Protein AF-H9FGB2-F1 (afdb_monomer)

Foldseek 3Di:
DVVCVVVVNQWDDDDPDIGGADNVDDDCCLDPVNLVVLQDPQLDDDPPDRGDLSSVLSVQLNCCQVVVDDDDDDDDDDWPRCSVVSVVSSVLSLLVNQPDCNPLCVVLVVLVVLQQQQAAFWCAPVDRRTGQWDKDKDFDADNVSSHTDDIDIDIGRRPVVLQQDNPQRIFRRNNLLLLLLQDDPVLCVVLVVNDQCQFNSGNRHDPDDCDPVNSVVSNVSNVSNLVSCVSNPDDPVNVSVVSSVVSVSRVVSNDDDDD

Organism: Macaca mulatta (NCBI:txid9544)

InterPro dom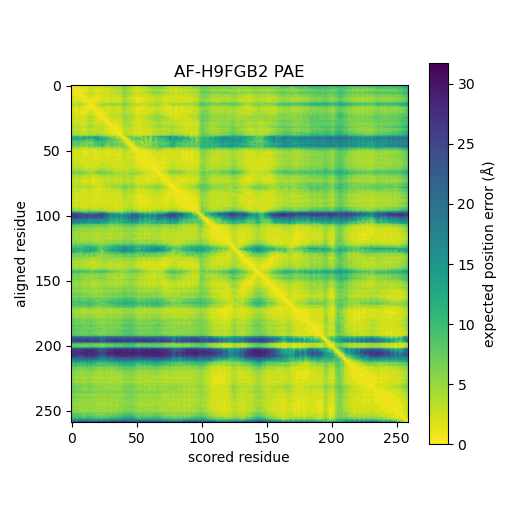ains:
  IPR001609 Myosin head, motor domain-like [PF00063] (1-258)
  IPR001609 Myosin head, motor domain-like [PR00193] (11-30)
  IPR001609 Myosin head, motor domain-like [PR00193] (70-95)
  IPR001609 Myosin head, motor domain-like [PR00193] (114-141)
  IPR001609 Myosin head, motor domain-like [PS51456] (1-259)
  IPR001609 Myosin head, motor domain-like [SM00242] (1-259)
  IPR027417 P-loop containing nucleoside triphosphate hydrolase [SSF52540] (1-259)
  IPR036961 Kinesin motor domain superfamily [G3DSA:3.40.850.10] (1-251)
  IPR052838 Unconventional myosin-XVI [PTHR47335] (1-259)

Solvent-accessible surface area (backbone atoms only — not comparable to full-atom values): 15261 Å² total; per-residue (Å²): 108,70,73,41,44,77,69,74,42,41,43,43,70,57,85,94,44,75,47,68,53,63,76,92,62,92,68,91,72,79,37,74,66,50,52,56,72,44,63,55,96,78,28,63,83,57,88,89,54,77,60,47,70,56,51,55,48,35,28,44,57,41,44,31,69,76,68,71,40,95,71,86,88,86,80,84,75,63,93,80,46,42,55,71,58,53,52,53,51,49,53,50,48,52,44,61,73,23,66,81,48,47,69,63,54,52,51,53,48,52,27,54,48,49,49,53,42,33,69,37,14,23,36,38,86,89,34,72,78,35,72,42,44,46,78,46,79,46,77,39,63,40,82,91,74,59,24,71,74,49,73,49,79,47,79,44,77,61,55,66,62,36,58,75,51,54,61,90,67,27,51,35,43,39,43,59,58,21,50,72,47,34,52,51,75,67,56,26,55,78,58,70,57,78,53,78,88,66,31,56,45,60,58,81,66,71,88,85,79,85,47,75,68,57,39,54,52,26,26,53,51,34,55,52,41,55,52,22,43,44,74,77,66,46,49,73,68,56,55,51,51,50,51,52,53,55,41,49,56,40,54,62,49,54,66,76,87,80,133

Sequence (259 aa):
IQKRFGNNQIYTFIGDILLLVNPYKELPIYSSMVSQLHFSSSGKLCSSLPPHLFSCVERAFHQLFQEQRPQCFILSGERGSGKSEASKQIIRHLTCRAASSRAMLDSRFKHVMCILEAFGHAKTTLNDLSSCFIKYFELQFCERKQQLTGARIYTYLLEKSRLVSQPLGQSNFLIFSLLMDGLSAEEKHGLHLNNLCAHRYLNQTMQDDVSTGERSLNREKLAVLKQALNVVGFSNLEVENLFVILAAILHLGDIRFTA

Mean predicted aligned error: 6.18 Å

Nearest PDB structures (foldseek):
  1d1c-assembly1_A  TM=9.249E-01  e=2.421E-16  Dictyostelium discoideum
  1lvk-assembly1_A  TM=9.173E-01  e=2.306E-16  Dictyostelium discoideum
  1mmd-assembly1_A  TM=9.189E-01  e=2.306E-16  Dictyostelium discoideum
  1w7j-assembly1_A-2  TM=9.007E-01  e=1.979E-15  Gallus gallus
  8rbf-assembly1_A  TM=8.828E-01  e=2.276E-14  Mus musculus

Radius of gyration: 21.35 Å; Cα contacts (8 Å, |Δi|>4): 296; chains: 1; bounding box: 51×44×68 Å

pLDDT: mean 88.48, std 10.2, range [48.06, 98.19]

Secondary structure (DSSP, 8-state):
-HHHHHTT--EEEETTEEEE---SS--GGGSHHHHHHH--SS----TTSPP-HHHHHHHHHHHHHHS----------STTSSHHHHHHHHHHHHHHHT-SSHHHHHHHHHHHHHHHHHHHEEEETTEEEEE-SEEEEEEEEETTTTEEEEEEEEEE---GGGGT-PPTT--SBHHHHHHHHHS-HHHHHHTT---TTT-TTTTTS-SS---HHHHHHHHHHHHHHHHHHHHHT--HHHHHHHHHHHHHHHHHHH-----

Structure (mmCIF, N/CA/C/O backbone):
data_AF-H9FGB2-F1
#
_entry.id   AF-H9FGB2-F1
#
loop_
_atom_site.group_PDB
_atom_site.id
_atom_site.type_symbol
_atom_site.label_atom_id
_atom_site.label_alt_id
_atom_site.label_comp_id
_atom_site.label_asym_id
_atom_site.label_entity_id
_atom_site.label_seq_id
_atom_site.pdbx_PDB_ins_code
_atom_site.Cartn_x
_atom_site.Cartn_y
_atom_site.Cartn_z
_atom_site.occupancy
_atom_site.B_iso_or_equiv
_atom_site.auth_seq_id
_atom_site.auth_comp_id
_atom_site.auth_asym_id
_atom_site.auth_atom_id
_atom_site.pdbx_PDB_model_num
ATOM 1 N N . ILE A 1 1 ? -14.732 23.095 9.508 1.00 91.06 1 ILE A N 1
ATOM 2 C CA . ILE A 1 1 ? -13.580 22.248 9.091 1.00 91.06 1 ILE A CA 1
ATOM 3 C C . ILE A 1 1 ? -12.275 23.049 9.078 1.00 91.06 1 ILE A C 1
ATOM 5 O O . ILE A 1 1 ? -11.388 22.708 9.847 1.00 91.06 1 ILE A O 1
ATOM 9 N N . GLN A 1 2 ? -12.176 24.153 8.325 1.00 94.69 2 GLN A N 1
ATOM 10 C CA . GLN A 1 2 ? -10.955 24.978 8.225 1.00 94.69 2 GLN A CA 1
ATOM 11 C C . GLN A 1 2 ? -10.342 25.392 9.580 1.00 94.69 2 GLN A C 1
ATOM 13 O O . GLN A 1 2 ? -9.155 25.184 9.798 1.00 94.69 2 GLN A O 1
ATOM 18 N N . LYS A 1 3 ? -11.153 25.873 10.537 1.00 95.62 3 LYS A N 1
ATOM 19 C CA . LYS A 1 3 ? -10.686 26.223 11.896 1.00 95.62 3 LYS A CA 1
ATOM 20 C C . LYS A 1 3 ? -10.041 25.043 12.644 1.00 95.62 3 LYS A C 1
ATOM 22 O O . LYS A 1 3 ? -9.049 25.224 13.334 1.00 95.62 3 LYS A O 1
ATOM 27 N N . ARG A 1 4 ? -10.595 23.831 12.501 1.00 96.19 4 ARG A N 1
ATOM 28 C CA . ARG A 1 4 ? -10.045 22.607 13.114 1.00 96.19 4 ARG A CA 1
ATOM 29 C C . ARG A 1 4 ? -8.710 22.245 12.470 1.00 96.19 4 ARG A C 1
ATOM 31 O O . ARG A 1 4 ? -7.736 22.013 13.176 1.00 96.19 4 ARG A O 1
ATOM 38 N N . PHE A 1 5 ? -8.658 22.288 11.140 1.00 95.81 5 PHE A N 1
ATOM 39 C CA . PHE A 1 5 ? -7.437 22.025 10.386 1.00 95.81 5 PHE A CA 1
ATOM 40 C C . PHE A 1 5 ? -6.306 23.000 10.749 1.00 95.81 5 PHE A C 1
ATOM 42 O O . PHE A 1 5 ? -5.186 22.557 10.980 1.00 95.81 5 PHE A O 1
ATOM 49 N N . GLY A 1 6 ? -6.612 24.295 10.915 1.00 95.31 6 GLY A N 1
ATOM 50 C CA . GLY A 1 6 ? -5.650 25.301 11.389 1.00 95.31 6 GLY A CA 1
ATOM 51 C C . GLY A 1 6 ? -5.042 24.990 12.765 1.00 95.31 6 GLY A C 1
ATOM 52 O O . GLY A 1 6 ? -3.911 25.376 13.034 1.00 95.31 6 GLY A O 1
ATOM 53 N N . ASN A 1 7 ? -5.742 24.209 13.593 1.00 95.19 7 ASN A N 1
ATOM 54 C CA . ASN A 1 7 ? -5.271 23.724 14.893 1.00 95.19 7 ASN A CA 1
ATOM 55 C C . ASN A 1 7 ? -4.698 22.294 14.829 1.00 95.19 7 ASN A C 1
ATOM 57 O O . ASN A 1 7 ? -4.666 21.597 15.843 1.00 95.19 7 ASN A O 1
ATOM 61 N N . ASN A 1 8 ? -4.297 21.817 13.645 1.00 95.25 8 ASN A N 1
ATOM 62 C CA . ASN A 1 8 ? -3.822 20.449 13.393 1.00 95.25 8 ASN A CA 1
ATOM 63 C C . ASN A 1 8 ? -4.832 19.339 13.757 1.00 95.25 8 ASN A C 1
ATOM 65 O O . ASN A 1 8 ? -4.458 18.179 13.928 1.00 95.25 8 ASN A O 1
ATOM 69 N N . GLN A 1 9 ? -6.126 19.659 13.847 1.00 95.75 9 GLN A N 1
ATOM 70 C CA . GLN A 1 9 ? -7.188 18.676 14.063 1.00 95.75 9 GLN A CA 1
ATOM 71 C C . GLN A 1 9 ? -7.735 18.208 12.712 1.00 95.75 9 GLN A C 1
ATOM 73 O O . GLN A 1 9 ? -8.669 18.794 12.159 1.00 95.75 9 GLN A O 1
ATOM 78 N N . ILE A 1 10 ? -7.138 17.143 12.179 1.00 97.00 10 ILE A N 1
ATOM 79 C CA . ILE A 1 10 ? -7.400 16.661 10.813 1.00 97.00 10 ILE A CA 1
ATOM 80 C C . ILE A 1 10 ? -8.666 15.808 10.670 1.00 97.00 10 ILE A C 1
ATOM 82 O O . ILE A 1 10 ? -9.156 15.617 9.559 1.00 97.00 10 ILE A O 1
ATOM 86 N N . TYR A 1 11 ? -9.195 15.309 11.787 1.00 97.38 11 TYR A N 1
ATOM 87 C CA . TYR A 1 11 ? -10.366 14.440 11.837 1.00 97.38 11 TYR A CA 1
ATOM 88 C C . TYR A 1 11 ? -11.608 15.192 12.304 1.00 97.38 11 TYR A C 1
ATOM 90 O O . TYR A 1 11 ? -11.555 15.964 13.266 1.00 97.38 11 TYR A O 1
ATOM 98 N N . THR A 1 12 ? -12.745 14.963 11.650 1.00 96.56 12 THR A N 1
ATOM 99 C CA . THR A 1 12 ? -14.043 15.537 12.039 1.00 96.56 12 THR A CA 1
ATOM 100 C C . THR A 1 12 ? -15.164 14.541 11.746 1.00 96.56 12 THR A C 1
ATOM 102 O O . THR A 1 12 ? -15.240 14.034 10.633 1.00 96.56 12 THR A O 1
ATOM 105 N N . PHE A 1 13 ? -16.040 14.267 12.717 1.00 94.38 13 PHE A N 1
ATOM 106 C CA . PHE A 1 13 ? -17.247 13.471 12.473 1.00 94.38 13 PHE A CA 1
ATOM 107 C C . PHE A 1 13 ? -18.312 14.306 11.759 1.00 94.38 13 PHE A C 1
ATOM 109 O O . PHE A 1 13 ? -18.554 15.455 12.133 1.00 94.38 13 PHE A O 1
ATOM 116 N N . ILE A 1 14 ? -18.942 13.717 10.747 1.00 94.38 14 ILE A N 1
ATOM 117 C CA . ILE A 1 14 ? -20.087 14.258 10.014 1.00 94.38 14 ILE A CA 1
ATOM 118 C C . ILE A 1 14 ? -21.135 13.143 9.978 1.00 94.38 14 ILE A C 1
ATOM 120 O O . ILE A 1 14 ? -21.078 12.257 9.126 1.00 94.38 14 ILE A O 1
ATOM 124 N N . GLY A 1 15 ? -22.044 13.144 10.957 1.00 90.44 15 GLY A N 1
ATOM 125 C CA . GLY A 1 15 ? -22.903 11.986 11.214 1.00 90.44 15 GLY A CA 1
ATOM 126 C C . GLY A 1 15 ? -22.054 10.738 11.474 1.00 90.44 15 GLY A C 1
ATOM 127 O O . GLY A 1 15 ? -21.138 10.770 12.299 1.00 90.44 15 GLY A O 1
ATOM 128 N N . ASP A 1 16 ? -22.312 9.674 10.716 1.00 87.25 16 ASP A N 1
ATOM 129 C CA . ASP A 1 16 ? -21.572 8.409 10.805 1.00 87.25 16 ASP A CA 1
ATOM 130 C C . ASP A 1 16 ? -20.256 8.390 10.010 1.00 87.25 16 ASP A C 1
ATOM 132 O O . ASP A 1 16 ? -19.470 7.447 10.124 1.00 87.25 16 ASP A O 1
ATOM 136 N N . ILE A 1 17 ? -19.977 9.437 9.227 1.00 94.31 17 ILE A N 1
ATOM 137 C CA . ILE A 1 17 ? -18.777 9.541 8.393 1.00 94.31 17 ILE A CA 1
ATOM 138 C C . ILE A 1 17 ? -17.663 10.248 9.171 1.00 94.31 17 ILE A C 1
ATOM 140 O O . ILE A 1 17 ? -17.875 11.276 9.816 1.00 94.31 17 ILE A O 1
ATOM 144 N N . LEU A 1 18 ? -16.436 9.733 9.070 1.00 96.56 18 LEU A N 1
ATOM 145 C CA . LEU A 1 18 ? -15.237 10.420 9.543 1.00 96.56 18 LEU A CA 1
ATOM 146 C C . LEU A 1 18 ? -14.544 11.127 8.375 1.00 96.56 18 LEU A C 1
ATOM 148 O O . LEU A 1 18 ? -13.955 10.483 7.509 1.00 96.56 18 LEU A O 1
ATOM 152 N N . LEU A 1 19 ? -14.569 12.458 8.381 1.00 97.12 19 LEU A N 1
ATOM 153 C CA . LEU A 1 19 ? -13.799 13.272 7.449 1.00 97.12 19 LEU A CA 1
ATOM 154 C C . LEU A 1 19 ? -12.336 13.350 7.904 1.00 97.12 19 LEU A C 1
ATOM 156 O O . LEU A 1 19 ? -12.061 13.722 9.047 1.00 97.12 19 LEU A O 1
ATOM 160 N N . LEU A 1 20 ? -11.419 13.063 6.980 1.00 96.81 20 LEU A N 1
ATOM 161 C CA . LEU A 1 20 ? -9.975 13.258 7.108 1.00 96.81 20 LEU A CA 1
ATOM 162 C C . LEU A 1 20 ? -9.517 14.317 6.099 1.00 96.81 20 LEU A C 1
ATOM 164 O O . LEU A 1 20 ? -9.769 14.176 4.904 1.00 96.81 20 LEU A O 1
ATOM 168 N N . VAL A 1 21 ? -8.805 15.339 6.572 1.00 96.38 21 VAL A N 1
ATOM 169 C CA . VAL A 1 21 ? -8.107 16.310 5.715 1.00 96.38 21 VAL A CA 1
ATOM 170 C C . VAL A 1 21 ? -6.605 16.058 5.816 1.00 96.38 21 VAL A C 1
ATOM 172 O O . VAL A 1 21 ? -6.043 16.181 6.901 1.00 96.38 21 VAL A O 1
ATOM 175 N N . ASN A 1 22 ? -5.952 15.687 4.709 1.00 94.50 22 ASN A N 1
ATOM 176 C CA . ASN A 1 22 ? -4.522 15.368 4.708 1.00 94.50 22 ASN A CA 1
ATOM 177 C C . ASN A 1 22 ? -3.684 16.595 5.140 1.00 94.50 22 ASN A C 1
ATOM 179 O O . ASN A 1 22 ? -3.745 17.624 4.467 1.00 94.50 22 ASN A O 1
ATOM 183 N N . PRO A 1 23 ? -2.908 16.511 6.239 1.00 94.12 23 PRO A N 1
ATOM 184 C CA . PRO A 1 23 ? -2.105 17.632 6.721 1.00 94.12 23 PRO A CA 1
ATOM 185 C C . PRO A 1 23 ? -0.804 17.865 5.942 1.00 94.12 23 PRO A C 1
ATOM 187 O O . PRO A 1 23 ? -0.162 18.882 6.189 1.00 94.12 23 PRO A O 1
ATOM 190 N N . TYR A 1 24 ? -0.388 16.941 5.063 1.00 90.69 24 TYR A N 1
ATOM 191 C CA . TYR A 1 24 ? 0.913 16.966 4.367 1.00 90.69 24 TYR A CA 1
ATOM 192 C C . TYR A 1 24 ? 2.125 17.135 5.302 1.00 90.69 24 TYR A C 1
ATOM 194 O O . TYR A 1 24 ? 3.173 17.641 4.913 1.00 90.69 24 TYR A O 1
ATOM 202 N N . LYS A 1 25 ? 1.977 16.702 6.555 1.00 92.00 25 LYS A N 1
ATOM 203 C CA . LYS A 1 25 ? 3.024 16.666 7.576 1.00 92.00 25 LYS A CA 1
ATOM 204 C C . LYS A 1 25 ? 2.708 15.582 8.591 1.00 92.00 25 LYS A C 1
ATOM 206 O O . LYS A 1 25 ? 1.545 15.212 8.775 1.00 92.00 25 LYS A O 1
ATOM 211 N N . GLU A 1 26 ? 3.730 15.106 9.281 1.00 91.00 26 GLU A N 1
ATOM 212 C CA . GLU A 1 26 ? 3.534 14.171 10.378 1.00 91.00 26 GLU A CA 1
ATOM 213 C C . GLU A 1 26 ? 2.885 14.865 11.578 1.00 91.00 26 GLU A C 1
ATOM 215 O O . GLU A 1 26 ? 3.198 16.006 11.922 1.00 91.00 26 GLU A O 1
ATOM 220 N N . LEU A 1 27 ? 1.960 14.155 12.219 1.00 93.81 27 LEU A N 1
ATOM 221 C CA . LEU A 1 27 ? 1.322 14.573 13.459 1.00 93.81 27 LEU A CA 1
ATOM 222 C C . LEU A 1 27 ? 1.459 13.436 14.479 1.00 93.81 27 LEU A C 1
ATOM 224 O O . LEU A 1 27 ? 1.245 12.276 14.118 1.00 93.81 27 LEU A O 1
ATOM 228 N N . PRO A 1 28 ? 1.734 13.726 15.764 1.00 93.56 28 PRO A N 1
ATOM 229 C CA . PRO A 1 28 ? 1.951 12.709 16.799 1.00 93.56 28 PRO A CA 1
ATOM 230 C C . PRO A 1 28 ? 0.646 12.036 17.286 1.00 93.56 28 PRO A C 1
ATOM 232 O O . PRO A 1 28 ? 0.522 11.658 18.449 1.00 93.56 28 PRO A O 1
ATOM 235 N N . ILE A 1 29 ? -0.343 11.878 16.404 1.00 93.19 29 ILE A N 1
ATOM 236 C CA . ILE A 1 29 ? -1.696 11.383 16.710 1.00 93.19 29 ILE A CA 1
ATOM 237 C C . ILE A 1 29 ? -1.852 9.866 16.517 1.00 93.19 29 ILE A C 1
ATOM 239 O O . ILE A 1 29 ? -2.864 9.297 16.905 1.00 93.19 29 ILE A O 1
ATOM 243 N N . TYR A 1 30 ? -0.846 9.187 15.960 1.00 93.06 30 TYR A N 1
ATOM 244 C CA . TYR A 1 30 ? -0.854 7.728 15.763 1.00 93.06 30 TYR A CA 1
ATOM 245 C C . TYR A 1 30 ? 0.130 6.986 16.675 1.00 93.06 30 TYR A C 1
ATOM 247 O O . TYR A 1 30 ? 0.550 5.863 16.385 1.00 93.06 30 TYR A O 1
ATOM 255 N N . SER A 1 31 ? 0.546 7.618 17.774 1.00 91.44 31 SER A N 1
ATOM 256 C CA . SER A 1 31 ? 1.444 6.989 18.739 1.00 91.44 31 SER A CA 1
ATOM 257 C C . SER A 1 31 ? 0.762 5.816 19.454 1.00 91.44 31 SER A C 1
ATOM 259 O O . SER A 1 31 ? -0.466 5.742 19.553 1.00 91.44 31 SER A O 1
ATOM 261 N N . SER A 1 32 ? 1.564 4.899 20.003 1.00 87.62 32 SER A N 1
ATOM 262 C CA . SER A 1 32 ? 1.051 3.778 20.803 1.00 87.62 32 SER A CA 1
ATOM 263 C C . SER A 1 32 ? 0.217 4.253 21.997 1.00 87.62 32 SER A C 1
ATOM 265 O O . SER A 1 32 ? -0.771 3.609 22.334 1.00 87.62 32 SER A O 1
ATOM 267 N N . MET A 1 33 ? 0.581 5.395 22.592 1.00 89.69 33 MET A N 1
ATOM 268 C CA . MET A 1 33 ? -0.172 6.016 23.682 1.00 89.69 33 MET A CA 1
ATOM 269 C C . MET A 1 33 ? -1.554 6.476 23.207 1.00 89.69 33 MET A C 1
ATOM 271 O O . MET A 1 33 ? -2.548 6.171 23.854 1.00 89.69 33 MET A O 1
ATOM 275 N N . VAL A 1 34 ? -1.643 7.143 22.050 1.00 90.44 34 VAL A N 1
ATOM 276 C CA . VAL A 1 34 ? -2.940 7.564 21.492 1.00 90.44 34 VAL A CA 1
ATOM 277 C C . VAL A 1 34 ? -3.795 6.352 21.118 1.00 90.44 34 VAL A C 1
ATOM 279 O O . VAL A 1 34 ? -4.981 6.326 21.429 1.00 90.44 34 VAL A O 1
ATOM 282 N N . SER A 1 35 ? -3.205 5.311 20.527 1.00 88.88 35 SER A N 1
ATOM 283 C CA . SER A 1 35 ? -3.912 4.050 20.260 1.00 88.88 35 SER A CA 1
ATOM 284 C C . SER A 1 35 ? -4.516 3.455 21.542 1.00 88.88 35 SER A C 1
ATOM 286 O O . SER A 1 35 ? -5.702 3.139 21.562 1.00 88.88 35 SER A O 1
ATOM 288 N N . GLN A 1 36 ? -3.756 3.407 22.641 1.00 88.12 36 GLN A N 1
ATOM 289 C CA . GLN A 1 36 ? -4.253 2.929 23.938 1.00 88.12 36 GLN A CA 1
ATOM 290 C C . GLN A 1 36 ? -5.344 3.822 24.538 1.00 88.12 36 GLN A C 1
ATOM 292 O O . GLN A 1 36 ? -6.317 3.295 25.064 1.00 88.12 36 GLN A O 1
ATOM 297 N N . LEU A 1 37 ? -5.223 5.150 24.431 1.00 89.50 37 LEU A N 1
ATOM 298 C CA . LEU A 1 37 ? -6.257 6.089 24.895 1.00 89.50 37 LEU A CA 1
ATOM 299 C C . LEU A 1 37 ? -7.602 5.861 24.202 1.00 89.50 37 LEU A C 1
ATOM 301 O O . LEU A 1 37 ? -8.652 6.099 24.794 1.00 89.50 37 LEU A O 1
ATOM 305 N N . HIS A 1 38 ? -7.568 5.413 22.948 1.00 89.56 38 HIS A N 1
ATOM 306 C CA . HIS A 1 38 ? -8.772 5.106 22.194 1.00 89.56 38 HIS A CA 1
ATOM 307 C C . HIS A 1 38 ? -9.319 3.701 22.454 1.00 89.56 38 HIS A C 1
ATOM 309 O O . HIS A 1 38 ? -10.464 3.473 22.075 1.00 89.56 38 HIS A O 1
ATOM 315 N N . PHE A 1 39 ? -8.579 2.784 23.094 1.00 87.25 39 PHE A N 1
ATOM 316 C CA . PHE A 1 39 ? -9.103 1.455 23.423 1.00 87.25 39 PHE A CA 1
ATOM 317 C C . PHE A 1 39 ? -10.358 1.585 24.283 1.00 87.25 39 PHE A C 1
ATOM 319 O O . PHE A 1 39 ? -10.323 2.072 25.413 1.00 87.25 39 PHE A O 1
ATOM 326 N N . SER A 1 40 ? -11.482 1.151 23.722 1.00 77.56 40 SER A N 1
ATOM 327 C CA . SER A 1 40 ? -12.777 1.213 24.383 1.00 77.56 40 SER A CA 1
ATOM 328 C C . SER A 1 40 ? -13.116 -0.164 24.937 1.00 77.56 40 SER A C 1
ATOM 330 O O . SER A 1 40 ? -12.813 -1.183 24.320 1.00 77.56 40 SER A O 1
ATOM 332 N N . SER A 1 41 ? -13.770 -0.205 26.095 1.00 72.44 41 SER A N 1
ATOM 333 C CA . SER A 1 41 ? -14.346 -1.447 26.632 1.00 72.44 41 SER A CA 1
ATOM 334 C C . SER A 1 41 ? -15.761 -1.709 26.108 1.00 72.44 41 SER A C 1
ATOM 336 O O . SER A 1 41 ? -16.296 -2.793 26.306 1.00 72.44 41 SER A O 1
ATOM 338 N N . SER A 1 42 ? -16.400 -0.706 25.492 1.00 75.88 42 SER A N 1
ATOM 339 C CA . SER A 1 42 ? -17.812 -0.768 25.082 1.00 75.88 42 SER A CA 1
ATOM 340 C C . SER A 1 42 ? -18.049 -0.487 23.597 1.00 75.88 42 SER A C 1
ATOM 342 O O . SER A 1 42 ? -19.185 -0.582 23.142 1.00 75.88 42 SER A O 1
ATOM 344 N N . GLY A 1 43 ? -17.018 -0.081 22.848 1.00 73.44 43 GLY A N 1
ATOM 345 C CA . GLY A 1 43 ? -17.127 0.340 21.444 1.00 73.44 43 GLY A CA 1
ATOM 346 C C . GLY A 1 43 ? -17.862 1.666 21.224 1.00 73.44 43 GLY A C 1
ATOM 347 O O . GLY A 1 43 ? -17.901 2.172 20.101 1.00 73.44 43 GLY A O 1
ATOM 348 N N . LYS A 1 44 ? -18.425 2.264 22.282 1.00 79.12 44 LYS A N 1
ATOM 349 C CA . LYS A 1 44 ? -19.097 3.562 22.214 1.00 79.12 44 LYS A CA 1
ATOM 350 C C . LYS A 1 44 ? -18.076 4.686 22.073 1.00 79.12 44 LYS A C 1
ATOM 352 O O . LYS A 1 44 ? -16.981 4.634 22.636 1.00 79.12 44 LYS A O 1
ATOM 357 N N . LEU A 1 45 ? -18.469 5.721 21.330 1.00 77.12 45 LEU A N 1
ATOM 358 C CA . LEU A 1 45 ? -17.735 6.981 21.267 1.00 77.12 45 LEU A CA 1
ATOM 359 C C . LEU A 1 45 ? -17.607 7.568 22.671 1.00 77.12 45 LEU A C 1
ATOM 361 O O . LEU A 1 45 ? -18.610 7.801 23.342 1.00 77.12 45 LEU A O 1
ATOM 365 N N . CYS A 1 46 ? -16.377 7.849 23.082 1.00 79.38 46 CYS A N 1
ATOM 366 C CA . CYS A 1 46 ? -16.133 8.615 24.290 1.00 79.38 46 CYS A CA 1
ATOM 367 C C . CYS A 1 46 ? -16.305 10.103 23.966 1.00 79.38 46 CYS A C 1
ATOM 369 O O . CYS A 1 46 ? -15.545 10.644 23.164 1.00 79.38 46 CYS A O 1
ATOM 371 N N . SER A 1 47 ? -17.298 10.763 24.567 1.00 79.75 47 SER A N 1
ATOM 372 C CA . SER A 1 47 ? -17.588 12.185 24.320 1.00 79.75 47 SER A CA 1
ATOM 373 C C . SER A 1 47 ? -16.444 13.118 24.727 1.00 79.75 47 SER A C 1
ATOM 375 O O . SER A 1 47 ? -16.355 14.230 24.212 1.00 79.75 47 SER A O 1
ATOM 377 N N . SER A 1 48 ? -15.554 12.670 25.617 1.00 84.25 48 SER A N 1
ATOM 378 C CA . SER A 1 48 ? -14.364 13.417 26.031 1.00 84.25 48 SER A CA 1
ATOM 379 C C . SER A 1 48 ? -13.182 13.285 25.066 1.00 84.25 48 SER A C 1
ATOM 381 O O . SER A 1 48 ? -12.236 14.066 25.168 1.00 84.25 48 SER A O 1
ATOM 383 N N . LEU A 1 49 ? -13.213 12.334 24.123 1.00 87.94 49 LEU A N 1
ATOM 384 C CA . LEU A 1 49 ? -12.146 12.147 23.142 1.00 87.94 49 LEU A CA 1
ATOM 385 C C . LEU A 1 49 ? -12.453 12.899 21.839 1.00 87.94 49 LEU A C 1
ATOM 387 O O . LEU A 1 49 ? -13.595 12.907 21.372 1.00 87.94 49 LEU A O 1
ATOM 391 N N . PRO A 1 50 ? -11.438 13.505 21.197 1.00 91.81 50 PRO A N 1
ATOM 392 C CA . PRO A 1 50 ? -11.632 14.153 19.911 1.00 91.81 50 PRO A CA 1
ATOM 393 C C . PRO A 1 50 ? -11.988 13.127 18.817 1.00 91.81 50 PRO A C 1
ATOM 395 O O . PRO A 1 50 ? -11.652 11.943 18.931 1.00 91.81 50 PRO A O 1
ATOM 398 N N . PRO A 1 51 ? -12.616 13.573 17.710 1.00 94.50 51 PRO A N 1
ATOM 399 C CA . PRO A 1 51 ? -12.793 12.739 16.530 1.00 94.50 51 PRO A CA 1
ATOM 400 C C . PRO A 1 51 ? -11.468 12.137 16.076 1.00 94.50 51 PRO A C 1
ATOM 402 O O . PRO A 1 51 ? -10.487 12.858 15.894 1.00 94.50 51 PRO A O 1
ATOM 405 N N . HIS A 1 52 ? -11.449 10.821 15.891 1.00 95.38 52 HIS A N 1
ATOM 406 C CA . HIS A 1 52 ? -10.248 10.098 15.504 1.00 95.38 52 HIS A CA 1
ATOM 407 C C . HIS A 1 52 ? -10.601 8.802 14.781 1.00 95.38 52 HIS A C 1
ATOM 409 O O . HIS A 1 52 ? -11.617 8.168 15.077 1.00 95.38 52 HIS A O 1
ATOM 415 N N . LEU A 1 53 ? -9.715 8.378 13.880 1.00 96.31 53 LEU A N 1
ATOM 41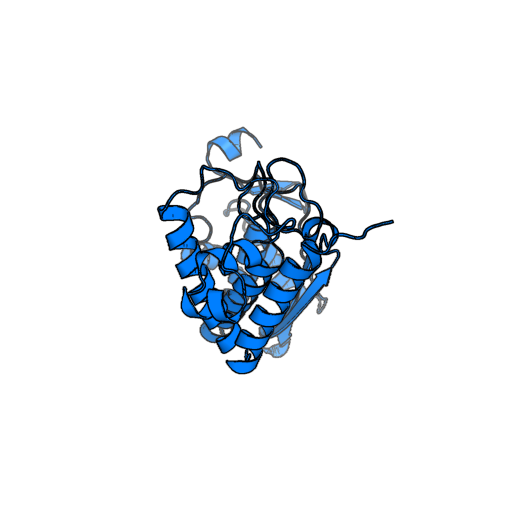6 C CA . LEU A 1 53 ? -9.842 7.122 13.144 1.00 96.31 53 LEU A CA 1
ATOM 417 C C . LEU A 1 53 ? -9.943 5.912 14.072 1.00 96.31 53 LEU A C 1
ATOM 419 O O . LEU A 1 53 ? -10.785 5.046 13.865 1.00 96.31 53 LEU A O 1
ATOM 423 N N . PHE A 1 54 ? -9.147 5.889 15.140 1.00 95.31 54 PHE A N 1
ATOM 424 C CA . PHE A 1 54 ? -9.162 4.802 16.123 1.00 95.31 54 PHE A CA 1
ATOM 425 C C . PHE A 1 54 ? -10.519 4.634 16.813 1.00 95.31 54 PHE A C 1
ATOM 427 O O . PHE A 1 54 ? -10.920 3.507 17.073 1.00 95.31 54 PHE A O 1
ATOM 434 N N . SER A 1 55 ? -11.286 5.710 17.012 1.00 93.94 55 SER A N 1
ATOM 435 C CA . SER A 1 55 ? -12.653 5.600 17.539 1.00 93.94 55 SER A CA 1
ATOM 436 C C . SER A 1 55 ? -13.588 4.851 16.580 1.00 93.94 55 SER A C 1
ATOM 438 O O . SER A 1 55 ? -14.450 4.098 17.027 1.00 93.94 55 SER A O 1
ATOM 440 N N . CYS A 1 56 ? -13.422 5.025 15.262 1.00 94.50 56 CYS A N 1
ATOM 441 C CA . CYS A 1 56 ? -14.153 4.237 14.262 1.00 94.50 56 CYS A CA 1
ATOM 442 C C . CYS A 1 56 ? -13.705 2.774 14.267 1.00 94.50 56 CYS A C 1
ATOM 444 O O . CYS A 1 56 ? -14.541 1.878 14.175 1.00 94.50 56 CYS A O 1
ATOM 446 N N . VAL A 1 57 ? -12.394 2.540 14.399 1.00 95.19 57 VAL A N 1
ATOM 447 C CA . VAL A 1 57 ? -11.814 1.193 14.480 1.00 95.19 57 VAL A CA 1
ATOM 448 C C . VAL A 1 57 ? -12.362 0.428 15.677 1.00 95.19 57 VAL A C 1
ATOM 450 O O . VAL A 1 57 ? -12.805 -0.704 15.520 1.00 95.19 57 VAL A O 1
ATOM 453 N N . GLU A 1 58 ? -12.398 1.053 16.849 1.00 93.38 58 GLU A N 1
ATOM 454 C CA . GLU A 1 58 ? -12.918 0.430 18.067 1.00 93.38 58 GLU A CA 1
ATOM 455 C C . GLU A 1 58 ? -14.410 0.142 17.972 1.00 93.38 58 GLU A C 1
ATOM 457 O O . GLU A 1 58 ? -14.836 -0.939 18.373 1.00 93.38 58 GLU A O 1
ATOM 462 N N . ARG A 1 59 ? -15.202 1.051 17.391 1.00 93.00 59 ARG A N 1
ATOM 463 C CA . ARG A 1 59 ? -16.626 0.791 17.152 1.00 93.00 59 ARG A CA 1
ATOM 464 C C . ARG A 1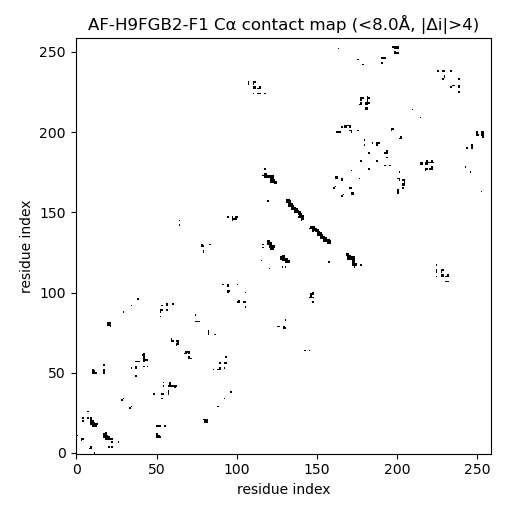 59 ? -16.821 -0.451 16.286 1.00 93.00 59 ARG A C 1
ATOM 466 O O . ARG A 1 59 ? -17.519 -1.368 16.706 1.00 93.00 59 ARG A O 1
ATOM 473 N N . ALA A 1 60 ? -16.154 -0.511 15.133 1.00 94.38 60 ALA A N 1
ATOM 474 C CA . ALA A 1 60 ? -16.249 -1.662 14.239 1.00 94.38 60 ALA A CA 1
ATOM 475 C C . ALA A 1 60 ? -15.737 -2.945 14.909 1.00 94.38 60 ALA A C 1
ATOM 477 O O . ALA A 1 60 ? -16.367 -3.989 14.798 1.00 94.38 60 ALA A O 1
ATOM 478 N N . PHE A 1 61 ? -14.629 -2.881 15.652 1.00 93.56 61 PHE A N 1
ATOM 479 C CA . PHE A 1 61 ? -14.101 -4.041 16.370 1.00 93.56 61 PHE A CA 1
ATOM 480 C C . PHE A 1 61 ? -15.124 -4.603 17.363 1.00 93.56 61 PHE A C 1
ATOM 482 O O . PHE A 1 61 ? -15.322 -5.810 17.405 1.00 93.56 61 PHE A O 1
ATOM 489 N N . HIS A 1 62 ? -15.825 -3.753 18.118 1.00 92.75 62 HIS A N 1
ATOM 490 C CA . HIS A 1 62 ? -16.866 -4.221 19.037 1.00 92.75 62 HIS A CA 1
ATOM 491 C C . HIS A 1 62 ? -18.087 -4.768 18.294 1.00 92.75 62 HIS A C 1
ATOM 493 O O . HIS A 1 62 ? -18.564 -5.843 18.648 1.00 92.75 62 HIS A O 1
ATOM 499 N N . GLN A 1 63 ? -18.557 -4.084 17.246 1.00 93.19 63 GLN A N 1
ATOM 500 C CA . GLN A 1 63 ? -19.696 -4.549 16.444 1.00 93.19 63 GLN A CA 1
ATOM 501 C C . GLN A 1 63 ? -19.423 -5.895 15.769 1.00 93.19 63 GLN A C 1
ATOM 503 O O . GLN A 1 63 ? -20.315 -6.736 15.718 1.00 93.19 63 GLN A O 1
ATOM 508 N N . LEU A 1 64 ? -18.184 -6.146 15.331 1.00 94.50 64 LEU A N 1
ATOM 509 C CA . LEU A 1 64 ? -17.778 -7.431 14.760 1.00 94.50 64 LEU A CA 1
ATOM 510 C C . LEU A 1 64 ? -18.111 -8.611 15.688 1.00 94.50 64 LEU A C 1
ATOM 512 O O . LEU A 1 64 ? -18.615 -9.625 15.213 1.00 94.50 64 LEU A O 1
ATOM 516 N N . PHE A 1 65 ? -17.853 -8.477 16.994 1.00 92.12 65 PHE A N 1
ATOM 517 C CA . PHE A 1 65 ? -18.093 -9.549 17.969 1.00 92.12 65 PHE A CA 1
ATOM 518 C C . PHE A 1 65 ? -19.475 -9.487 18.623 1.00 92.12 65 PHE A C 1
ATOM 520 O O . PHE A 1 65 ? -20.01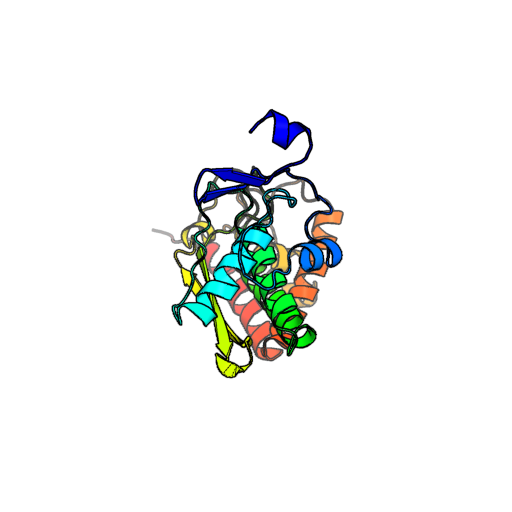4 -10.530 18.971 1.00 92.12 65 PHE A O 1
ATOM 527 N N . GLN A 1 66 ? -20.051 -8.295 18.802 1.00 92.50 66 GLN A N 1
ATOM 528 C CA . GLN A 1 66 ? -21.381 -8.136 19.402 1.00 92.50 66 GLN A CA 1
ATOM 529 C C . GLN A 1 66 ? -22.497 -8.548 18.439 1.00 92.50 66 GLN A C 1
ATOM 531 O O . GLN A 1 66 ? -23.438 -9.219 18.847 1.00 92.50 66 GLN A O 1
ATOM 536 N N . GLU A 1 67 ? -22.391 -8.152 17.170 1.00 92.44 67 GLU A N 1
ATOM 537 C CA . GLU A 1 67 ? -23.402 -8.431 16.143 1.00 92.44 67 GLU A CA 1
ATOM 538 C C . GLU A 1 67 ? -23.077 -9.696 15.332 1.00 92.44 67 GLU A C 1
ATOM 540 O O . GLU A 1 67 ? -23.865 -10.085 14.474 1.00 92.44 67 GLU A O 1
ATOM 545 N N . GLN A 1 68 ? -21.906 -10.314 15.558 1.00 91.25 68 GLN A N 1
ATOM 546 C CA . GLN A 1 68 ? -21.387 -11.456 14.785 1.00 91.25 68 GLN A CA 1
ATOM 547 C C . GLN A 1 68 ? -21.435 -11.221 13.263 1.00 91.25 68 GLN A C 1
ATOM 549 O O . GLN A 1 68 ? -21.664 -12.132 12.466 1.00 91.25 68 GLN A O 1
ATOM 554 N N . ARG A 1 69 ? -21.209 -9.970 12.844 1.00 93.81 69 ARG A N 1
ATOM 555 C CA . ARG A 1 69 ? -21.313 -9.538 11.449 1.00 93.81 69 ARG A CA 1
ATOM 556 C C . ARG A 1 69 ? -19.995 -8.936 10.961 1.00 93.81 69 ARG A C 1
ATOM 558 O O . ARG A 1 69 ? -19.456 -8.057 11.640 1.00 93.81 69 ARG A O 1
ATOM 565 N N . PRO A 1 70 ? -19.496 -9.325 9.769 1.00 94.50 70 PRO A N 1
ATOM 566 C CA . PRO A 1 70 ? -18.315 -8.710 9.172 1.00 94.50 70 PRO A CA 1
ATOM 567 C C . PRO A 1 70 ? -18.460 -7.193 9.022 1.00 94.50 70 PRO A C 1
ATOM 569 O O . PRO A 1 70 ? -19.504 -6.696 8.596 1.00 94.50 70 PRO A O 1
ATOM 572 N N . GLN A 1 71 ? -17.387 -6.470 9.337 1.00 96.25 71 GLN A N 1
ATOM 573 C CA . GLN A 1 71 ? -17.324 -5.009 9.285 1.00 96.25 71 GLN A CA 1
ATOM 574 C C . GLN A 1 71 ? -16.420 -4.554 8.140 1.00 96.25 71 GLN A C 1
ATOM 576 O O . GLN A 1 71 ? -15.458 -5.239 7.786 1.00 96.25 71 GLN A O 1
ATOM 581 N N . CYS A 1 72 ? -16.708 -3.387 7.563 1.00 95.81 72 CYS A N 1
ATOM 582 C CA . CYS A 1 72 ? -15.968 -2.866 6.419 1.00 95.81 72 CYS A CA 1
ATOM 583 C C . CYS A 1 72 ? -15.670 -1.374 6.580 1.00 95.81 72 CYS A C 1
ATOM 585 O O . CYS A 1 72 ? -16.553 -0.582 6.900 1.00 95.81 72 CYS A O 1
ATOM 587 N N . PHE A 1 73 ? -14.424 -0.994 6.297 1.00 96.81 73 PHE A N 1
ATOM 588 C CA . PHE A 1 73 ? -14.020 0.398 6.143 1.00 96.81 73 PHE A CA 1
ATOM 589 C C . PHE A 1 73 ? -13.911 0.728 4.657 1.00 96.81 73 PHE A C 1
ATOM 591 O O . PHE A 1 73 ? -13.075 0.158 3.956 1.00 96.81 73 PHE A O 1
ATOM 598 N N . ILE A 1 74 ? -14.718 1.680 4.190 1.00 96.00 74 ILE A N 1
ATOM 599 C CA . ILE A 1 74 ? -14.639 2.209 2.826 1.00 96.00 74 ILE A CA 1
ATOM 600 C C . ILE A 1 74 ? -13.933 3.562 2.888 1.00 96.00 74 ILE A C 1
ATOM 602 O O . ILE A 1 74 ? -14.430 4.509 3.493 1.00 96.00 74 ILE A O 1
ATOM 606 N N . LEU A 1 75 ? -12.752 3.648 2.274 1.00 96.00 75 LEU A N 1
ATOM 607 C CA . LEU A 1 75 ? -11.946 4.868 2.237 1.00 96.00 75 LEU A CA 1
ATOM 608 C C . LEU A 1 75 ? -12.080 5.528 0.864 1.00 96.00 75 LEU A C 1
ATOM 610 O O . LEU A 1 75 ? -11.474 5.082 -0.110 1.00 96.00 75 LEU A O 1
ATOM 614 N N . SER A 1 76 ? -12.856 6.604 0.790 1.00 94.38 76 SER A N 1
ATOM 615 C CA . SER A 1 76 ? -13.087 7.377 -0.434 1.00 94.38 76 SER A CA 1
ATOM 616 C C . SER A 1 76 ? -12.326 8.703 -0.428 1.00 94.38 76 SER A C 1
ATOM 618 O O . SER A 1 76 ? -12.105 9.310 0.618 1.00 94.38 76 SER A O 1
ATOM 620 N N . GLY A 1 77 ? -11.925 9.168 -1.610 1.00 92.81 77 GLY A N 1
ATOM 621 C CA . GLY A 1 77 ? -11.290 10.473 -1.799 1.00 92.81 77 GLY A CA 1
ATOM 622 C C . GLY A 1 77 ? -10.355 10.498 -3.002 1.00 92.81 77 GLY A C 1
ATOM 623 O O . GLY A 1 77 ? -9.996 9.450 -3.545 1.00 92.81 77 GLY A O 1
ATOM 624 N N . GLU A 1 78 ? -9.914 11.687 -3.390 1.00 89.50 78 GLU A N 1
ATOM 625 C CA . GLU A 1 78 ? -9.015 11.902 -4.529 1.00 89.50 78 GLU A CA 1
ATOM 626 C C . GLU A 1 78 ? -7.592 11.370 -4.287 1.00 89.50 78 GLU A C 1
ATOM 628 O O . GLU A 1 78 ? -7.209 10.999 -3.170 1.00 89.50 78 GLU A O 1
ATOM 633 N N . ARG A 1 79 ? -6.777 11.276 -5.344 1.00 83.94 79 ARG A N 1
ATOM 634 C CA . ARG A 1 79 ? -5.361 10.884 -5.216 1.00 83.94 79 ARG A CA 1
ATOM 635 C C . ARG A 1 79 ? -4.654 11.850 -4.248 1.00 83.94 79 ARG A C 1
ATOM 637 O O . ARG A 1 79 ? -4.883 13.047 -4.293 1.00 83.94 79 ARG A O 1
ATOM 644 N N . GLY A 1 80 ? -3.848 11.318 -3.326 1.00 85.69 80 GLY A N 1
ATOM 645 C CA . GLY A 1 80 ? -3.185 12.127 -2.289 1.00 85.69 80 GLY A CA 1
ATOM 646 C C . GLY A 1 80 ? -4.041 12.473 -1.059 1.00 85.69 80 GLY A C 1
ATOM 647 O O . GLY A 1 80 ? -3.517 13.032 -0.104 1.00 85.69 80 GLY A O 1
ATOM 648 N N . SER A 1 81 ? -5.317 12.073 -0.986 1.00 91.56 81 SER A N 1
ATOM 649 C CA . SER A 1 81 ? -6.197 12.418 0.150 1.00 91.56 81 SER A CA 1
ATOM 650 C C . SER A 1 81 ? -5.874 11.732 1.495 1.00 91.56 81 SER A C 1
ATOM 652 O O . SER A 1 81 ? -6.573 11.960 2.477 1.00 91.56 81 SER A O 1
ATOM 654 N N . GLY A 1 82 ? -4.858 10.863 1.559 1.00 92.06 82 GLY A N 1
ATOM 655 C CA . GLY A 1 82 ? -4.467 10.148 2.786 1.00 92.06 82 GLY A CA 1
ATOM 656 C C . GLY A 1 82 ? -5.107 8.767 2.992 1.00 92.06 82 GLY A C 1
ATOM 657 O O . GLY A 1 82 ? -4.907 8.161 4.040 1.00 92.06 82 GLY A O 1
ATOM 658 N N . LYS A 1 83 ? -5.833 8.219 2.002 1.00 93.00 83 LYS A N 1
ATOM 659 C CA . LYS A 1 83 ? -6.468 6.881 2.088 1.00 93.00 83 LYS A CA 1
ATOM 660 C C . LYS A 1 83 ? -5.495 5.765 2.478 1.00 93.00 83 LYS A C 1
ATOM 662 O O . LYS A 1 83 ? -5.792 4.981 3.372 1.00 93.00 83 LYS A O 1
ATOM 667 N N . SER A 1 84 ? -4.343 5.688 1.806 1.00 89.44 84 SER A N 1
ATOM 668 C CA . SER A 1 84 ? -3.340 4.649 2.075 1.00 89.44 84 SER A CA 1
ATOM 669 C C . SER A 1 84 ? -2.819 4.735 3.508 1.00 89.44 84 SER A C 1
ATOM 671 O O . SER A 1 84 ? -2.678 3.709 4.164 1.00 89.44 84 SER A O 1
ATOM 673 N N . GLU A 1 85 ? -2.598 5.951 4.010 1.00 90.94 85 GLU A N 1
ATOM 674 C CA . GLU A 1 85 ? -2.130 6.169 5.377 1.00 90.94 85 GLU A CA 1
ATOM 675 C C . GLU A 1 85 ? -3.210 5.804 6.399 1.00 90.94 85 GLU A C 1
ATOM 677 O O . GLU A 1 85 ? -2.956 5.029 7.315 1.00 90.94 85 GLU A O 1
ATOM 682 N N . ALA A 1 86 ? -4.456 6.238 6.186 1.00 95.06 86 ALA A N 1
ATOM 683 C CA . ALA A 1 86 ? -5.578 5.833 7.031 1.00 95.06 86 ALA A CA 1
ATOM 684 C C . ALA A 1 86 ? -5.742 4.300 7.077 1.00 95.06 86 ALA A C 1
ATOM 686 O O . ALA A 1 86 ? -5.921 3.731 8.151 1.00 95.06 86 ALA A O 1
ATOM 687 N N . SER A 1 87 ? -5.612 3.612 5.937 1.00 93.56 87 SER A N 1
ATOM 688 C CA . SER A 1 87 ? -5.653 2.144 5.880 1.00 93.56 87 SER A CA 1
ATOM 689 C C . SER A 1 87 ? -4.547 1.496 6.723 1.00 93.56 87 SER A C 1
ATOM 691 O O . SER A 1 87 ? -4.843 0.597 7.515 1.00 93.56 87 SER A O 1
ATOM 693 N N . LYS A 1 88 ? -3.301 1.988 6.629 1.00 89.88 88 LYS A N 1
ATOM 694 C CA . LYS A 1 88 ? -2.179 1.522 7.466 1.00 89.88 88 LYS A CA 1
ATOM 695 C C . LYS A 1 88 ? -2.485 1.699 8.955 1.00 89.88 88 LYS A C 1
ATOM 697 O O . LYS A 1 88 ? -2.265 0.773 9.736 1.00 89.88 88 LYS A O 1
ATOM 702 N N . GLN A 1 89 ? -3.040 2.847 9.343 1.00 93.12 89 GLN A N 1
ATOM 703 C CA . GLN A 1 89 ? -3.362 3.138 10.741 1.00 93.12 89 GLN A CA 1
ATOM 704 C C . GLN A 1 89 ? -4.516 2.278 11.283 1.00 93.12 89 GLN A C 1
ATOM 706 O O . GLN A 1 89 ? -4.439 1.828 12.427 1.00 93.12 89 GLN A O 1
ATOM 711 N N . ILE A 1 90 ? -5.540 1.970 10.472 1.00 94.38 90 ILE A N 1
ATOM 712 C CA . ILE A 1 90 ? -6.607 1.017 10.845 1.00 94.38 90 ILE A CA 1
ATOM 713 C C . ILE A 1 90 ? -6.006 -0.353 11.172 1.00 94.38 90 ILE A C 1
ATOM 715 O O . ILE A 1 90 ? -6.256 -0.907 12.244 1.00 94.38 90 ILE A O 1
ATOM 719 N N . ILE A 1 91 ? -5.187 -0.886 10.263 1.00 90.69 91 ILE A N 1
ATOM 720 C CA . ILE A 1 91 ? -4.595 -2.223 10.398 1.00 90.69 91 ILE A CA 1
ATOM 721 C C . ILE A 1 91 ? -3.650 -2.269 11.599 1.00 90.69 91 ILE A C 1
ATOM 723 O O . ILE A 1 91 ? -3.707 -3.211 12.395 1.00 90.69 91 ILE A O 1
ATOM 727 N N . ARG A 1 92 ? -2.829 -1.228 11.781 1.00 88.81 92 ARG A N 1
ATOM 728 C CA . ARG A 1 92 ? -1.941 -1.093 12.939 1.00 88.81 92 ARG A CA 1
ATOM 729 C C . ARG A 1 92 ? -2.729 -1.115 14.245 1.00 88.81 92 ARG A C 1
ATOM 731 O O . ARG A 1 92 ? -2.380 -1.883 15.138 1.00 88.81 92 ARG A O 1
ATOM 738 N N . HIS A 1 93 ? -3.797 -0.326 14.355 1.00 91.38 93 HIS A N 1
ATOM 739 C CA . HIS A 1 93 ? -4.619 -0.268 15.567 1.00 91.38 93 HIS A CA 1
ATOM 740 C C . HIS A 1 93 ? -5.301 -1.610 15.869 1.00 91.38 93 HIS A C 1
ATOM 742 O O . HIS A 1 93 ? -5.188 -2.104 16.990 1.00 91.38 93 HIS A O 1
ATOM 748 N N . LEU A 1 94 ? -5.906 -2.259 14.866 1.00 90.69 94 LEU A N 1
ATOM 749 C CA . LEU A 1 94 ? -6.516 -3.592 15.012 1.00 90.69 94 LEU A CA 1
ATOM 750 C C . LEU A 1 94 ? -5.502 -4.656 15.451 1.00 90.69 94 LEU A C 1
ATOM 752 O O . LEU A 1 94 ? -5.769 -5.443 16.359 1.00 90.69 94 LEU A O 1
ATOM 756 N N . THR A 1 95 ? -4.310 -4.646 14.853 1.00 85.75 95 THR A N 1
ATOM 757 C CA . THR A 1 95 ? -3.225 -5.573 15.208 1.00 85.75 95 THR A CA 1
ATOM 758 C C . THR A 1 95 ? -2.730 -5.329 16.635 1.00 85.75 95 THR A C 1
ATOM 760 O O . THR A 1 95 ? -2.432 -6.275 17.365 1.00 85.75 95 THR A O 1
ATOM 763 N N . CYS A 1 96 ? -2.675 -4.065 17.070 1.00 84.94 96 CYS A N 1
ATOM 764 C CA . CYS A 1 96 ? -2.330 -3.712 18.446 1.00 84.94 96 CYS A CA 1
ATOM 765 C C . CYS A 1 96 ? -3.398 -4.175 19.447 1.00 84.94 96 CYS A C 1
ATOM 767 O O . CYS A 1 96 ? -3.040 -4.680 20.511 1.00 84.94 96 CYS A O 1
ATOM 769 N N . ARG A 1 97 ? -4.684 -4.033 19.105 1.00 84.81 97 ARG A N 1
ATOM 770 C CA . ARG A 1 97 ? -5.821 -4.414 19.958 1.00 84.81 97 ARG A CA 1
ATOM 771 C C . ARG A 1 97 ? -5.947 -5.928 20.149 1.00 84.81 97 ARG A C 1
ATOM 773 O O . ARG A 1 97 ? -6.360 -6.368 21.219 1.00 84.81 97 ARG A O 1
ATOM 780 N N . ALA A 1 98 ? -5.573 -6.710 19.136 1.00 79.25 98 ALA A N 1
ATOM 781 C CA . ALA A 1 98 ? -5.749 -8.161 19.099 1.00 79.25 98 ALA A CA 1
ATOM 782 C C . ALA A 1 98 ? -4.638 -8.981 19.800 1.00 79.25 98 ALA A C 1
ATOM 784 O O . ALA A 1 98 ? -4.691 -10.203 19.750 1.00 79.25 98 ALA A O 1
ATOM 785 N N . ALA A 1 99 ? -3.660 -8.328 20.445 1.00 66.44 99 ALA A N 1
ATOM 786 C CA . ALA A 1 99 ? -2.650 -8.815 21.409 1.00 66.44 99 ALA A CA 1
ATOM 787 C C . ALA A 1 99 ? -1.778 -10.065 21.108 1.00 66.44 99 ALA A C 1
ATOM 789 O O . ALA A 1 99 ? -0.653 -10.110 21.600 1.00 66.44 99 ALA A O 1
ATOM 790 N N . SER A 1 100 ? -2.194 -11.065 20.325 1.00 56.12 100 SER A N 1
ATOM 791 C CA . SER A 1 100 ? -1.530 -12.383 20.297 1.00 56.12 100 SER A CA 1
ATOM 792 C C . SER A 1 100 ? -0.553 -12.636 19.146 1.00 56.12 100 SER A C 1
ATOM 794 O O . SER A 1 100 ? 0.087 -13.681 19.122 1.00 56.12 100 SER A O 1
ATOM 796 N N . SER A 1 101 ? -0.373 -11.697 18.212 1.00 56.62 101 SER A N 1
ATOM 797 C CA . SER A 1 101 ? 0.592 -11.859 17.105 1.00 56.62 101 SER A CA 1
ATOM 798 C C . SER A 1 101 ? 1.200 -10.534 16.626 1.00 56.62 101 SER A C 1
ATOM 800 O O . SER A 1 101 ? 1.581 -10.363 15.466 1.00 56.62 101 SER A O 1
ATOM 802 N N . ARG A 1 102 ? 1.293 -9.557 17.540 1.00 61.41 102 ARG A N 1
ATOM 803 C CA . ARG A 1 102 ? 1.670 -8.173 17.216 1.00 61.41 102 ARG A CA 1
ATOM 804 C C . ARG A 1 102 ? 2.997 -8.081 16.465 1.00 61.41 102 ARG A C 1
ATOM 806 O O . ARG A 1 102 ? 3.084 -7.312 15.527 1.00 61.41 102 ARG A O 1
ATOM 813 N N . ALA A 1 103 ? 4.010 -8.859 16.844 1.00 61.72 103 ALA A N 1
ATOM 814 C CA . ALA A 1 103 ? 5.333 -8.758 16.228 1.00 61.72 103 ALA A CA 1
ATOM 815 C C . ALA A 1 103 ? 5.416 -9.442 14.853 1.00 61.72 103 ALA A C 1
ATOM 817 O O . ALA A 1 103 ? 6.001 -8.882 13.930 1.00 61.72 103 ALA A O 1
ATOM 818 N N . MET A 1 104 ? 4.828 -10.635 14.702 1.00 63.88 104 MET A N 1
ATOM 819 C CA . MET A 1 104 ? 4.961 -11.433 13.477 1.00 63.88 104 MET A CA 1
ATOM 820 C C . MET A 1 104 ? 4.048 -10.923 12.357 1.00 63.88 104 MET A C 1
ATOM 822 O O . MET A 1 104 ? 4.480 -10.817 11.210 1.00 63.88 104 MET A O 1
ATOM 826 N N . LEU A 1 105 ? 2.795 -10.577 12.672 1.00 69.38 105 LEU A N 1
ATOM 827 C CA . LEU A 1 105 ? 1.878 -10.047 11.662 1.00 69.38 105 LEU A CA 1
ATOM 828 C C . LEU A 1 105 ? 2.242 -8.617 11.265 1.00 69.38 105 LEU A C 1
ATOM 830 O O . LEU A 1 105 ? 2.209 -8.318 10.078 1.00 69.38 105 LEU A O 1
ATOM 834 N N . ASP A 1 106 ? 2.654 -7.760 12.206 1.00 70.19 106 ASP A N 1
ATOM 835 C CA . ASP A 1 106 ? 3.076 -6.390 11.877 1.00 70.19 106 ASP A CA 1
ATOM 836 C C . ASP A 1 106 ? 4.365 -6.387 11.043 1.00 70.19 106 ASP A C 1
ATOM 838 O O . ASP A 1 106 ? 4.473 -5.630 10.078 1.00 70.19 106 ASP A O 1
ATOM 842 N N . SER A 1 107 ? 5.328 -7.272 11.343 1.00 77.31 107 SER A N 1
ATOM 843 C CA . SER A 1 107 ? 6.533 -7.393 10.518 1.00 77.31 107 SER A CA 1
ATOM 844 C C . SER A 1 107 ? 6.188 -7.904 9.121 1.00 77.31 107 SER A C 1
ATOM 846 O O . SER A 1 107 ? 6.528 -7.244 8.140 1.00 77.31 107 SER A O 1
ATOM 848 N N . ARG A 1 108 ? 5.455 -9.015 8.981 1.00 84.56 108 ARG A N 1
ATOM 849 C CA . ARG A 1 108 ? 5.110 -9.564 7.659 1.00 84.56 108 ARG A CA 1
ATOM 850 C C . ARG A 1 108 ? 4.232 -8.608 6.850 1.00 84.56 108 ARG A C 1
ATOM 852 O O . ARG A 1 108 ? 4.468 -8.434 5.659 1.00 84.56 108 ARG A O 1
ATOM 859 N N . PHE A 1 109 ? 3.282 -7.928 7.491 1.00 84.12 109 PHE A N 1
ATOM 860 C CA . PHE A 1 109 ? 2.434 -6.928 6.844 1.00 84.12 109 PHE A CA 1
ATOM 861 C C . PHE A 1 109 ? 3.249 -5.760 6.279 1.00 84.12 109 PHE A C 1
ATOM 863 O O . PHE A 1 109 ? 3.025 -5.371 5.134 1.00 84.12 109 PHE A O 1
ATOM 870 N N . LYS A 1 110 ? 4.237 -5.242 7.025 1.00 87.00 110 LYS A N 1
ATOM 871 C CA . LYS A 1 110 ? 5.145 -4.191 6.526 1.00 87.00 110 LYS A CA 1
ATOM 872 C C . LYS A 1 110 ? 5.894 -4.626 5.268 1.00 87.00 110 LYS A C 1
ATOM 874 O O . LYS A 1 110 ? 5.938 -3.863 4.307 1.00 87.00 110 LYS A O 1
ATOM 879 N N . HIS A 1 111 ? 6.416 -5.853 5.242 1.00 92.25 111 HIS A N 1
ATOM 880 C CA . HIS A 1 111 ? 7.096 -6.393 4.060 1.00 92.25 111 HIS A CA 1
ATOM 881 C C . HIS A 1 111 ? 6.137 -6.530 2.866 1.00 92.25 111 HIS A C 1
ATOM 883 O O . HIS A 1 111 ? 6.467 -6.105 1.761 1.00 92.25 111 HIS A O 1
ATOM 889 N N . VAL A 1 112 ? 4.913 -7.023 3.082 1.00 92.00 112 VAL A N 1
ATOM 890 C CA . VAL A 1 112 ? 3.909 -7.105 2.008 1.00 92.00 112 VAL A CA 1
ATOM 891 C C . VAL A 1 112 ? 3.514 -5.716 1.493 1.00 92.00 112 VAL A C 1
ATOM 893 O O . VAL A 1 112 ? 3.366 -5.533 0.286 1.00 92.00 112 VAL A O 1
ATOM 896 N N . MET A 1 113 ? 3.380 -4.718 2.373 1.00 90.62 113 MET A N 1
ATOM 897 C CA . MET A 1 113 ? 3.114 -3.336 1.955 1.00 90.62 113 MET A CA 1
ATOM 898 C C . MET A 1 113 ? 4.266 -2.768 1.135 1.00 90.62 113 MET A C 1
ATOM 900 O O . MET A 1 113 ? 4.000 -2.162 0.103 1.00 90.62 113 MET A O 1
ATOM 904 N N . CYS A 1 114 ? 5.513 -3.014 1.541 1.00 93.81 114 CYS A N 1
ATOM 905 C CA . CYS A 1 114 ? 6.698 -2.612 0.785 1.00 93.81 114 CYS A CA 1
ATOM 906 C C . CYS A 1 114 ? 6.672 -3.170 -0.649 1.00 93.81 114 CYS A C 1
ATOM 908 O O . CYS A 1 114 ? 6.852 -2.413 -1.603 1.00 93.81 114 CYS A O 1
ATOM 910 N N . ILE A 1 115 ? 6.346 -4.457 -0.817 1.00 95.94 115 ILE A N 1
ATOM 911 C CA . ILE A 1 115 ? 6.219 -5.089 -2.141 1.00 95.94 115 ILE A CA 1
ATOM 912 C C . ILE A 1 115 ? 5.096 -4.429 -2.952 1.00 95.94 115 ILE A C 1
ATOM 914 O O . ILE A 1 115 ? 5.302 -3.986 -4.079 1.00 95.94 115 ILE A O 1
ATOM 918 N N . LEU A 1 116 ? 3.901 -4.307 -2.376 1.00 94.69 116 LEU A N 1
ATOM 919 C CA . LEU A 1 116 ? 2.752 -3.699 -3.052 1.00 94.69 116 LEU A CA 1
ATOM 920 C C . LEU A 1 116 ? 2.977 -2.224 -3.423 1.00 94.69 116 LEU A C 1
ATOM 922 O O . LEU A 1 116 ? 2.429 -1.739 -4.417 1.00 94.69 116 LEU A O 1
ATOM 926 N N . GLU A 1 117 ? 3.760 -1.501 -2.627 1.00 93.38 117 GLU A N 1
ATOM 927 C CA . GLU A 1 117 ? 4.161 -0.127 -2.914 1.00 93.38 117 GLU A CA 1
ATOM 928 C C . GLU A 1 117 ? 5.149 -0.065 -4.076 1.00 93.38 117 GLU A C 1
ATOM 930 O O . GLU A 1 117 ? 4.899 0.676 -5.026 1.00 93.38 117 GLU A O 1
ATOM 935 N N . ALA A 1 118 ? 6.187 -0.904 -4.078 1.00 95.69 118 ALA A N 1
ATOM 936 C CA . ALA A 1 118 ? 7.143 -0.966 -5.181 1.00 95.69 118 ALA A CA 1
ATOM 937 C C . ALA A 1 118 ? 6.463 -1.266 -6.530 1.00 95.69 118 ALA A C 1
ATOM 939 O O . ALA A 1 118 ? 6.724 -0.586 -7.521 1.00 95.69 118 ALA A O 1
ATOM 940 N N . PHE A 1 119 ? 5.554 -2.244 -6.572 1.00 96.50 119 PHE A N 1
ATOM 941 C CA . PHE A 1 119 ? 4.947 -2.710 -7.827 1.00 96.50 119 PHE A CA 1
ATOM 942 C C . PHE A 1 119 ? 3.703 -1.940 -8.271 1.00 96.50 119 PHE A C 1
ATOM 944 O O . PHE A 1 119 ? 3.311 -2.031 -9.431 1.00 96.50 119 PHE A O 1
ATOM 951 N N . GLY A 1 120 ? 3.048 -1.216 -7.365 1.00 94.44 120 GLY A N 1
ATOM 952 C CA . GLY A 1 120 ? 1.756 -0.600 -7.658 1.00 94.44 120 GLY A CA 1
ATOM 953 C C . GLY A 1 120 ? 1.682 0.895 -7.384 1.00 94.44 120 GLY A C 1
ATOM 954 O O . GLY A 1 120 ? 0.597 1.461 -7.511 1.00 94.44 120 GLY A O 1
ATOM 955 N N . HIS A 1 121 ? 2.772 1.538 -6.955 1.00 93.31 121 HIS A N 1
ATOM 956 C CA . HIS A 1 121 ? 2.808 2.993 -6.763 1.00 93.31 121 HIS A CA 1
ATOM 957 C C . HIS A 1 121 ? 3.694 3.639 -7.816 1.00 93.31 121 HIS A C 1
ATOM 959 O O . HIS A 1 121 ? 4.568 2.988 -8.386 1.00 93.31 121 HIS A O 1
ATOM 965 N N . ALA A 1 122 ? 3.444 4.917 -8.071 1.00 91.31 122 ALA A N 1
ATOM 966 C CA . ALA A 1 122 ? 4.232 5.743 -8.972 1.00 91.31 122 ALA A CA 1
ATOM 967 C C . ALA A 1 122 ? 4.351 7.168 -8.416 1.00 91.31 122 ALA A C 1
ATOM 969 O O . ALA A 1 122 ? 3.437 7.658 -7.735 1.00 91.31 122 ALA A O 1
ATOM 970 N N . LYS A 1 123 ? 5.458 7.840 -8.749 1.00 88.12 123 LYS A N 1
ATOM 971 C CA . LYS A 1 123 ? 5.646 9.275 -8.499 1.00 88.12 123 LYS A CA 1
ATOM 972 C C . LYS A 1 123 ? 4.785 10.071 -9.474 1.00 88.12 123 LYS A C 1
ATOM 974 O O . LYS A 1 123 ? 4.796 9.807 -10.681 1.00 88.12 123 LYS A O 1
ATOM 979 N N . THR A 1 124 ? 4.033 11.023 -8.937 1.00 82.69 124 THR A N 1
ATOM 980 C CA . THR A 1 124 ? 3.148 11.937 -9.669 1.00 82.69 124 THR A CA 1
ATOM 981 C C . THR A 1 124 ? 3.475 13.380 -9.302 1.00 82.69 124 THR A C 1
ATOM 983 O O . THR A 1 124 ? 4.109 13.615 -8.281 1.00 82.69 124 THR A O 1
ATOM 986 N N . THR A 1 125 ? 2.981 14.351 -10.070 1.00 79.00 125 THR A N 1
ATOM 987 C CA . THR A 1 125 ? 3.218 15.786 -9.824 1.00 79.00 125 THR A CA 1
ATOM 988 C C . THR A 1 125 ? 2.775 16.280 -8.442 1.00 79.00 125 THR A C 1
ATOM 990 O O . THR A 1 125 ? 3.293 17.278 -7.960 1.00 79.00 125 THR A O 1
ATOM 993 N N . LEU A 1 126 ? 1.814 15.599 -7.805 1.00 71.25 126 LEU A N 1
ATOM 994 C CA . LEU A 1 126 ? 1.238 15.989 -6.511 1.00 71.25 126 LEU A CA 1
ATOM 995 C C . LEU A 1 126 ? 1.677 15.093 -5.344 1.00 71.25 126 LEU A C 1
ATOM 997 O O . LEU A 1 126 ? 1.437 15.433 -4.188 1.00 71.25 126 LEU A O 1
ATOM 1001 N N . ASN A 1 127 ? 2.219 13.907 -5.625 1.00 75.38 127 ASN A N 1
ATOM 1002 C CA . ASN A 1 127 ? 2.520 12.902 -4.608 1.00 75.38 127 ASN A CA 1
ATOM 1003 C C . ASN A 1 127 ? 3.561 11.907 -5.125 1.00 75.38 127 ASN A C 1
ATOM 1005 O O . ASN A 1 127 ? 3.355 11.284 -6.173 1.00 75.38 127 ASN A O 1
ATOM 1009 N N . ASP A 1 128 ? 4.609 11.691 -4.335 1.00 78.06 128 ASP A N 1
ATOM 1010 C CA . ASP A 1 128 ? 5.692 10.757 -4.643 1.00 78.06 128 ASP A CA 1
ATOM 1011 C C . ASP A 1 128 ? 5.291 9.281 -4.493 1.00 78.06 128 ASP A C 1
ATOM 1013 O O . ASP A 1 128 ? 5.908 8.403 -5.092 1.00 78.06 128 ASP A O 1
ATOM 1017 N N . LEU A 1 129 ? 4.234 8.994 -3.725 1.00 83.25 129 LEU A N 1
ATOM 1018 C CA . LEU A 1 129 ? 3.764 7.640 -3.413 1.00 83.25 129 LEU A CA 1
ATOM 1019 C C . LEU A 1 129 ? 2.271 7.488 -3.737 1.00 83.25 129 LEU A C 1
ATOM 1021 O O . LEU A 1 129 ? 1.430 7.260 -2.859 1.00 83.25 129 LEU A O 1
ATOM 1025 N N . SER A 1 130 ? 1.908 7.644 -5.011 1.00 85.38 130 SER A N 1
ATOM 1026 C CA . SER A 1 130 ? 0.517 7.510 -5.454 1.00 85.38 130 SER A CA 1
ATOM 1027 C C . SER A 1 130 ? 0.171 6.054 -5.771 1.00 85.38 130 SER A C 1
ATOM 1029 O O . SER A 1 130 ? 0.829 5.435 -6.599 1.00 85.38 130 SER A O 1
ATOM 1031 N N . SER A 1 131 ? -0.869 5.501 -5.133 1.00 90.12 131 SER A N 1
ATOM 1032 C CA . SER A 1 131 ? -1.359 4.141 -5.418 1.00 90.12 131 SER A CA 1
ATOM 1033 C C . SER A 1 131 ? -2.096 4.112 -6.758 1.00 90.12 131 SER A C 1
ATOM 1035 O O . SER A 1 131 ? -3.108 4.795 -6.924 1.00 90.12 131 SER A O 1
ATOM 1037 N N . CYS A 1 132 ? -1.632 3.274 -7.680 1.00 91.31 132 CYS A N 1
ATOM 1038 C CA . CYS A 1 132 ? -2.188 3.092 -9.026 1.00 91.31 132 CYS A CA 1
ATOM 1039 C C . CYS A 1 132 ? -3.074 1.839 -9.139 1.00 91.31 132 CYS A C 1
ATOM 1041 O O . CYS A 1 132 ? -3.272 1.298 -10.222 1.00 91.31 132 CYS A O 1
ATOM 1043 N N . PHE A 1 133 ? -3.575 1.351 -8.007 1.00 93.44 133 PHE A N 1
ATOM 1044 C CA . PHE A 1 133 ? -4.476 0.208 -7.891 1.00 93.44 133 PHE A CA 1
ATOM 1045 C C . PHE A 1 133 ? -5.287 0.314 -6.600 1.00 93.44 133 PHE A C 1
ATOM 1047 O O . PHE A 1 133 ? -4.928 1.051 -5.670 1.00 93.44 133 PHE A O 1
ATOM 1054 N N . ILE A 1 134 ? -6.372 -0.450 -6.543 1.00 92.44 134 ILE A N 1
ATOM 1055 C CA . ILE A 1 134 ? -7.226 -0.599 -5.369 1.00 92.44 134 ILE A CA 1
ATOM 1056 C C . ILE A 1 134 ? -6.730 -1.787 -4.545 1.00 92.44 134 ILE A C 1
ATOM 1058 O O . ILE A 1 134 ? -6.422 -2.847 -5.089 1.00 92.44 134 ILE A O 1
ATOM 1062 N N . LYS A 1 135 ? -6.693 -1.608 -3.223 1.00 93.00 135 LYS A N 1
ATOM 1063 C CA . LYS A 1 135 ? -6.340 -2.640 -2.243 1.00 93.00 135 LYS A CA 1
ATOM 1064 C C . LYS A 1 135 ? -7.558 -2.941 -1.378 1.00 93.00 135 LYS A C 1
ATOM 1066 O O . LYS A 1 135 ? -8.128 -2.017 -0.801 1.00 93.00 135 LYS A O 1
ATOM 1071 N N . TYR A 1 136 ? -7.916 -4.212 -1.252 1.00 94.31 136 TYR A N 1
ATOM 1072 C CA . TYR A 1 136 ? -8.894 -4.686 -0.277 1.00 94.31 136 TYR A CA 1
ATOM 1073 C C . TYR A 1 136 ? -8.195 -5.606 0.722 1.00 94.31 136 TYR A C 1
ATOM 1075 O O . TYR A 1 136 ? -7.637 -6.638 0.349 1.00 94.31 136 TYR A O 1
ATOM 1083 N N . PHE A 1 137 ? -8.204 -5.188 1.986 1.00 93.19 137 PHE A N 1
ATOM 1084 C CA . PHE A 1 137 ? -7.617 -5.912 3.106 1.00 93.19 137 PHE A CA 1
ATOM 1085 C C . PHE A 1 137 ? -8.720 -6.619 3.881 1.00 93.19 137 PHE A C 1
ATOM 1087 O O . PHE A 1 137 ? -9.570 -5.968 4.486 1.00 93.19 137 PHE A O 1
ATOM 1094 N N . GLU A 1 138 ? -8.681 -7.943 3.889 1.00 93.94 138 GLU A N 1
ATOM 1095 C CA . GLU A 1 138 ? -9.551 -8.775 4.711 1.00 93.94 138 GLU A CA 1
ATOM 1096 C C . GLU A 1 138 ? -8.748 -9.234 5.929 1.00 93.94 138 GLU A C 1
ATOM 1098 O O . GLU A 1 138 ? -7.758 -9.948 5.787 1.00 93.94 138 GLU A O 1
ATOM 1103 N N . LEU A 1 139 ? -9.150 -8.806 7.124 1.00 91.81 139 LEU A N 1
ATOM 1104 C CA . LEU A 1 139 ? -8.563 -9.251 8.388 1.00 91.81 139 LEU A CA 1
ATOM 1105 C C . LEU A 1 139 ? -9.518 -10.231 9.064 1.00 91.81 139 LEU A C 1
ATOM 1107 O O . LEU A 1 139 ? -10.703 -9.942 9.224 1.00 91.81 139 LEU A O 1
ATOM 1111 N N . GLN A 1 140 ? -8.998 -11.386 9.462 1.00 91.75 140 GLN A N 1
ATOM 1112 C CA . GLN A 1 140 ? -9.780 -12.490 10.006 1.00 91.75 140 GLN A CA 1
ATOM 1113 C C . GLN A 1 140 ? -9.520 -12.613 11.502 1.00 91.75 140 GLN A C 1
ATOM 1115 O O . GLN A 1 140 ? -8.366 -12.685 11.927 1.00 91.75 140 GLN A O 1
ATOM 1120 N N . PHE A 1 141 ? -10.586 -12.650 12.299 1.00 90.94 141 PHE A N 1
ATOM 1121 C CA . PHE A 1 141 ? -10.497 -12.724 13.752 1.00 90.94 141 PHE A CA 1
ATOM 1122 C C . PHE A 1 141 ? -11.127 -14.014 14.275 1.00 90.94 141 PHE A C 1
ATOM 1124 O O . PHE A 1 141 ? -12.182 -14.442 13.813 1.00 90.94 141 PHE A O 1
ATOM 1131 N N . CYS A 1 142 ? -10.500 -14.618 15.282 1.00 90.12 142 CYS A N 1
ATOM 1132 C CA . CYS A 1 142 ? -11.103 -15.688 16.061 1.00 90.12 142 CYS A CA 1
ATOM 1133 C C . CYS A 1 142 ? -12.212 -15.105 16.933 1.00 90.12 142 CYS A C 1
ATOM 1135 O O . CYS A 1 142 ? -11.928 -14.313 17.829 1.00 90.12 142 CYS A O 1
ATOM 1137 N N . GLU A 1 143 ? -13.446 -15.553 16.723 1.00 86.50 143 GLU A N 1
ATOM 1138 C CA . GLU A 1 143 ? -14.618 -15.099 17.474 1.00 86.50 143 GLU A CA 1
ATOM 1139 C C . GLU A 1 143 ? -14.441 -15.245 18.994 1.00 86.50 143 GLU A C 1
ATOM 1141 O O . GLU A 1 143 ? -14.621 -14.286 19.739 1.00 86.50 143 GLU A O 1
ATOM 1146 N N . ARG A 1 144 ? -13.992 -16.419 19.461 1.00 86.38 144 ARG A N 1
ATOM 1147 C CA . ARG A 1 144 ? -13.843 -16.704 20.901 1.00 86.38 144 ARG A CA 1
ATOM 1148 C C . ARG A 1 144 ? -12.715 -15.923 21.565 1.00 86.38 144 ARG A C 1
ATOM 1150 O O . ARG A 1 144 ? -12.846 -15.513 22.711 1.00 86.38 144 ARG A O 1
ATOM 1157 N N . LYS A 1 145 ? -11.576 -15.783 20.880 1.00 86.56 145 LYS A N 1
ATOM 1158 C CA . LYS A 1 145 ? -10.374 -15.149 21.449 1.00 86.56 145 LYS A CA 1
ATOM 1159 C C . LYS A 1 145 ? -10.301 -13.649 21.161 1.00 86.56 145 LYS A C 1
ATOM 1161 O O . LYS A 1 145 ? -9.475 -12.978 21.765 1.00 86.56 145 LYS A O 1
ATOM 1166 N N . GLN A 1 146 ? -11.111 -13.143 20.228 1.00 87.69 146 GLN A N 1
ATOM 1167 C CA . GLN A 1 146 ? -11.026 -11.787 19.672 1.00 87.69 146 GLN A CA 1
ATOM 1168 C C . GLN A 1 146 ? -9.624 -11.437 19.144 1.00 87.69 146 GLN A C 1
ATOM 1170 O O . GLN A 1 146 ? -9.153 -10.304 19.224 1.00 87.69 146 GLN A O 1
ATOM 1175 N N . GLN A 1 147 ? -8.935 -12.447 18.615 1.00 87.12 147 GLN A N 1
ATOM 1176 C CA . GLN A 1 147 ? -7.548 -12.364 18.164 1.00 87.12 147 GLN A CA 1
ATOM 1177 C C . GLN A 1 147 ? -7.470 -12.447 16.646 1.00 87.12 147 GLN A C 1
ATOM 1179 O O . GLN A 1 147 ? -8.225 -13.196 16.034 1.00 87.12 147 GLN A O 1
ATOM 1184 N N . LEU A 1 148 ? -6.530 -11.719 16.048 1.00 86.88 148 LEU A N 1
ATOM 1185 C CA . LEU A 1 148 ? -6.264 -11.759 14.615 1.00 86.88 148 LEU A CA 1
ATOM 1186 C C . LEU A 1 148 ? -5.643 -13.119 14.256 1.00 86.88 148 LEU A C 1
ATOM 1188 O O . LEU A 1 148 ? -4.571 -13.460 14.754 1.00 86.88 148 LEU A O 1
ATOM 1192 N N . THR A 1 149 ? -6.320 -13.897 13.416 1.00 87.44 149 THR A N 1
ATOM 1193 C CA . THR A 1 149 ? -5.889 -15.238 12.986 1.00 87.44 149 THR A CA 1
ATOM 1194 C C . THR A 1 149 ? -5.312 -15.256 11.581 1.00 87.44 149 THR A C 1
ATOM 1196 O O . THR A 1 149 ? -4.517 -16.138 11.265 1.00 87.44 149 THR A O 1
ATOM 1199 N N . GLY A 1 150 ? -5.693 -14.301 10.734 1.00 86.81 150 GLY A N 1
ATOM 1200 C CA . GLY A 1 150 ? -5.269 -14.282 9.342 1.00 86.81 150 GLY A CA 1
ATOM 1201 C C . GLY A 1 150 ? -5.533 -12.952 8.658 1.00 86.81 150 GLY A C 1
ATOM 1202 O O . GLY A 1 150 ? -6.251 -12.091 9.168 1.00 86.81 150 GLY A O 1
ATOM 1203 N N . ALA A 1 151 ? -4.936 -12.795 7.482 1.00 89.06 151 ALA A N 1
ATOM 1204 C CA . ALA A 1 151 ? -5.175 -11.667 6.601 1.00 89.06 151 ALA A CA 1
ATOM 1205 C C . ALA A 1 151 ? -5.135 -12.128 5.141 1.00 89.06 151 ALA A C 1
ATOM 1207 O O . ALA A 1 151 ? -4.318 -12.977 4.778 1.00 89.06 151 ALA A O 1
ATOM 1208 N N . ARG A 1 152 ? -5.990 -11.545 4.300 1.00 91.69 152 ARG A N 1
ATOM 1209 C CA . ARG A 1 152 ? -5.952 -11.683 2.841 1.00 91.69 152 ARG A CA 1
ATOM 1210 C C . ARG A 1 152 ? -5.914 -10.306 2.203 1.00 91.69 152 ARG A C 1
ATOM 1212 O O . ARG A 1 152 ? -6.461 -9.340 2.735 1.00 91.69 152 ARG A O 1
ATOM 1219 N N . ILE A 1 153 ? -5.245 -10.223 1.063 1.00 92.12 153 ILE A N 1
ATOM 1220 C CA . ILE A 1 153 ? -5.114 -8.985 0.305 1.00 92.12 153 ILE A CA 1
ATOM 1221 C C . ILE A 1 153 ? -5.570 -9.270 -1.110 1.00 92.12 153 ILE A C 1
AT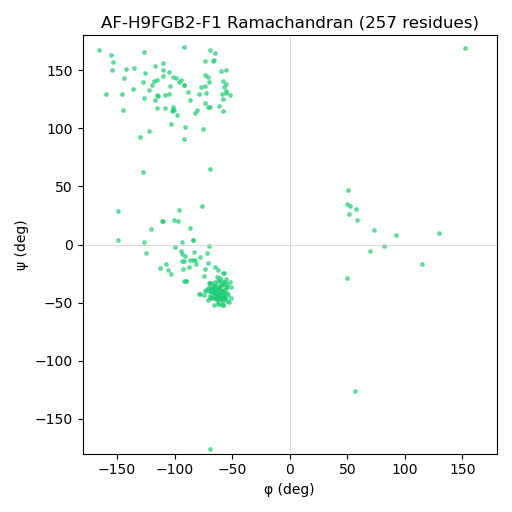OM 1223 O O . ILE A 1 153 ? -5.059 -10.179 -1.759 1.00 92.12 153 ILE A O 1
ATOM 1227 N N . TYR A 1 154 ? -6.506 -8.462 -1.580 1.00 94.56 154 TYR A N 1
ATOM 1228 C CA . TYR A 1 154 ? -6.974 -8.487 -2.952 1.00 94.56 154 TYR A CA 1
ATOM 1229 C C . TYR A 1 154 ? -6.605 -7.163 -3.609 1.00 94.56 154 TYR A C 1
ATOM 1231 O O . TYR A 1 154 ? -6.671 -6.098 -2.985 1.00 94.56 154 TYR A O 1
ATOM 1239 N N . THR A 1 155 ? -6.202 -7.231 -4.870 1.00 93.56 155 THR A N 1
ATOM 1240 C CA . THR A 1 155 ? -5.821 -6.066 -5.661 1.00 93.56 155 THR A CA 1
ATOM 1241 C C . THR A 1 155 ? -6.738 -5.954 -6.869 1.00 93.56 155 THR A C 1
ATOM 1243 O O . THR A 1 155 ? -7.068 -6.950 -7.509 1.00 93.56 155 THR A O 1
ATOM 1246 N N . TYR A 1 156 ? -7.178 -4.736 -7.174 1.00 94.00 156 TYR A N 1
ATOM 1247 C CA . TYR A 1 156 ? -8.095 -4.477 -8.282 1.00 94.00 156 TYR A CA 1
ATOM 1248 C C . TYR A 1 156 ? -7.643 -3.266 -9.088 1.00 94.00 156 TYR A C 1
ATOM 1250 O O . TYR A 1 156 ? -7.028 -2.347 -8.546 1.00 94.00 156 TYR A O 1
ATOM 1258 N N . LEU A 1 157 ? -7.997 -3.253 -10.375 1.00 93.81 157 LEU A N 1
ATOM 1259 C CA . LEU A 1 157 ? -7.848 -2.097 -11.267 1.00 93.81 157 LEU A CA 1
ATOM 1260 C C . LEU A 1 157 ? -6.443 -1.469 -11.245 1.00 93.81 157 LEU A C 1
ATOM 1262 O O . LEU A 1 157 ? -6.300 -0.254 -11.138 1.00 93.81 157 LEU A O 1
ATOM 1266 N N . LEU A 1 158 ? -5.400 -2.300 -11.339 1.00 95.06 158 LEU A N 1
ATOM 1267 C CA . LEU A 1 158 ? -4.047 -1.803 -11.583 1.00 95.06 158 LEU A CA 1
ATOM 1268 C C . LEU A 1 158 ? -4.025 -1.015 -12.900 1.00 95.06 158 LEU A C 1
ATOM 1270 O O . LEU A 1 158 ? -4.483 -1.522 -13.926 1.00 95.06 158 LEU A O 1
ATOM 1274 N N . GLU A 1 159 ? -3.476 0.198 -12.873 1.00 94.38 159 GLU A N 1
ATOM 1275 C CA . GLU A 1 159 ? -3.311 1.105 -14.020 1.00 94.38 159 GLU A CA 1
ATOM 1276 C C . GLU A 1 159 ? -2.258 0.557 -15.005 1.00 94.38 159 GLU A C 1
ATOM 1278 O O . GLU A 1 159 ? -1.188 1.128 -15.183 1.00 94.38 159 GLU A O 1
ATOM 1283 N N . LYS A 1 160 ? -2.536 -0.595 -15.632 1.00 94.31 160 LYS A N 1
ATOM 1284 C CA . LYS A 1 160 ? -1.591 -1.325 -16.498 1.00 94.31 160 LYS A CA 1
ATOM 1285 C C . LYS A 1 160 ? -1.052 -0.472 -17.651 1.00 94.31 160 LYS A C 1
ATOM 1287 O O . LYS A 1 160 ? 0.095 -0.649 -18.042 1.00 94.31 160 LYS A O 1
ATOM 1292 N N . SER A 1 161 ? -1.847 0.466 -18.168 1.00 93.88 161 SER A N 1
ATOM 1293 C CA . SER A 1 161 ? -1.437 1.391 -19.235 1.00 93.88 161 SER A CA 1
ATOM 1294 C C . SER A 1 161 ? -0.248 2.273 -18.846 1.00 93.88 161 SER A C 1
ATOM 1296 O O . SER A 1 161 ? 0.558 2.594 -19.718 1.00 93.88 161 SER A O 1
ATOM 1298 N N . ARG A 1 162 ? -0.072 2.587 -17.550 1.00 92.38 162 ARG A N 1
ATOM 1299 C CA . ARG A 1 162 ? 1.080 3.350 -17.035 1.00 92.38 162 ARG A CA 1
ATOM 1300 C C . ARG A 1 162 ? 2.416 2.720 -17.405 1.00 92.38 162 ARG A C 1
ATOM 1302 O O . ARG A 1 162 ? 3.405 3.435 -17.554 1.00 92.38 162 ARG A O 1
ATOM 1309 N N . LEU A 1 163 ? 2.446 1.395 -17.545 1.00 92.88 163 LEU A N 1
ATOM 1310 C CA . LEU A 1 163 ? 3.662 0.681 -17.899 1.00 92.88 163 LEU A CA 1
ATOM 1311 C C . LEU A 1 163 ? 4.238 1.177 -19.229 1.00 92.88 163 LEU A C 1
ATOM 1313 O O . LEU A 1 163 ? 5.449 1.339 -19.335 1.00 92.88 163 LEU A O 1
ATOM 1317 N N . VAL A 1 164 ? 3.371 1.441 -20.210 1.00 92.19 164 VAL A N 1
ATOM 1318 C CA . VAL A 1 164 ? 3.770 1.767 -21.587 1.00 92.19 164 VAL A CA 1
ATOM 1319 C C . VAL A 1 164 ? 3.611 3.246 -21.937 1.00 92.19 164 VAL A C 1
ATOM 1321 O O . VAL A 1 164 ? 4.245 3.724 -22.874 1.00 92.19 164 VAL A O 1
ATOM 1324 N N . SER A 1 165 ? 2.764 3.971 -21.205 1.00 89.75 165 SER A N 1
ATOM 1325 C CA . SER A 1 165 ? 2.496 5.393 -21.413 1.00 89.75 165 SER A CA 1
ATOM 1326 C C . SER A 1 165 ? 2.264 6.074 -20.070 1.00 89.75 165 SER A C 1
ATOM 1328 O O . SER A 1 165 ? 1.302 5.766 -19.362 1.00 89.75 165 SER A O 1
ATOM 1330 N N . GLN A 1 166 ? 3.154 6.997 -19.711 1.00 88.75 166 GLN A N 1
ATOM 1331 C CA . GLN A 1 166 ? 3.047 7.757 -18.474 1.00 88.75 166 GLN A CA 1
ATOM 1332 C C . GLN A 1 166 ? 2.384 9.112 -18.751 1.00 88.75 166 GLN A C 1
ATOM 1334 O O . GLN A 1 166 ? 2.689 9.757 -19.754 1.00 88.75 166 GLN A O 1
ATOM 1339 N N . PRO A 1 167 ? 1.487 9.593 -17.873 1.00 84.94 167 PRO A N 1
ATOM 1340 C CA . PRO A 1 167 ? 1.037 10.975 -17.947 1.00 84.94 167 PRO A CA 1
ATOM 1341 C C . PRO A 1 167 ? 2.213 11.947 -17.784 1.00 84.94 167 PRO A C 1
ATOM 1343 O O . PRO A 1 167 ? 3.162 11.664 -17.053 1.00 84.94 167 PRO A O 1
ATOM 1346 N N . LEU A 1 168 ? 2.113 13.116 -18.417 1.00 83.69 168 LEU A N 1
ATOM 1347 C CA . LEU A 1 168 ? 3.164 14.133 -18.404 1.00 83.69 168 LEU A CA 1
ATOM 1348 C C . LEU A 1 168 ? 3.552 14.524 -16.964 1.00 83.69 168 LEU A C 1
ATOM 1350 O O . LEU A 1 168 ? 2.684 14.787 -16.127 1.00 83.69 168 LEU A O 1
ATOM 1354 N N . GLY A 1 169 ? 4.855 14.531 -16.669 1.00 80.81 169 GLY A N 1
ATOM 1355 C CA . GLY A 1 169 ? 5.379 14.830 -15.330 1.00 80.81 169 GLY A CA 1
ATOM 1356 C C . GLY A 1 169 ? 5.172 13.720 -14.288 1.00 80.81 169 GLY A C 1
ATOM 1357 O O . GLY A 1 169 ? 5.343 13.964 -13.095 1.00 80.81 169 GLY A O 1
ATOM 1358 N N . GLN A 1 170 ? 4.783 12.509 -14.700 1.00 87.31 170 GLN A N 1
ATOM 1359 C CA . GLN A 1 170 ? 4.682 11.341 -13.823 1.00 87.31 170 GLN A CA 1
ATOM 1360 C C . GLN A 1 170 ? 5.646 10.237 -14.256 1.00 87.31 170 GLN A C 1
ATOM 1362 O O . GLN A 1 170 ? 5.980 10.097 -15.425 1.00 87.31 170 GLN A O 1
ATOM 1367 N N . SER A 1 171 ? 6.035 9.406 -13.296 1.00 87.75 171 SER A N 1
ATOM 1368 C CA . SER A 1 171 ? 6.899 8.248 -13.533 1.00 87.75 171 SER A CA 1
ATOM 1369 C C . SER A 1 171 ? 6.104 6.966 -13.814 1.00 87.75 171 SER A C 1
ATOM 1371 O O . SER A 1 171 ? 4.879 6.892 -13.625 1.00 87.75 171 SER A O 1
ATOM 1373 N N . ASN A 1 172 ? 6.830 5.932 -14.240 1.00 92.69 172 ASN A N 1
ATOM 1374 C CA . ASN A 1 172 ? 6.351 4.552 -14.235 1.00 92.69 172 ASN A CA 1
ATOM 1375 C C . ASN A 1 172 ? 6.226 4.021 -12.786 1.00 92.69 172 ASN A C 1
ATOM 1377 O O . ASN A 1 172 ? 6.427 4.757 -11.818 1.00 92.69 172 ASN A O 1
ATOM 1381 N N . PHE A 1 173 ? 5.878 2.747 -12.611 1.00 94.94 173 PHE A N 1
ATOM 1382 C CA . PHE A 1 173 ? 5.872 2.119 -11.291 1.00 94.94 173 PHE A CA 1
ATOM 1383 C C . PHE A 1 173 ? 7.254 2.201 -10.630 1.00 94.94 173 PHE A C 1
ATOM 1385 O O . PHE A 1 173 ? 8.278 2.014 -11.293 1.00 94.94 173 PHE A O 1
ATOM 1392 N N . LEU A 1 174 ? 7.273 2.441 -9.315 1.00 93.94 174 LEU A N 1
ATOM 1393 C CA . LEU A 1 174 ? 8.500 2.659 -8.537 1.00 93.94 174 LEU A CA 1
ATOM 1394 C C . LEU A 1 174 ? 9.512 1.526 -8.705 1.00 93.94 174 LEU A C 1
ATOM 1396 O O . LEU A 1 174 ? 10.710 1.781 -8.714 1.00 93.94 174 LEU A O 1
ATOM 1400 N N . ILE A 1 175 ? 9.051 0.285 -8.873 1.00 96.12 175 ILE A N 1
ATOM 1401 C CA . ILE A 1 175 ? 9.920 -0.873 -9.077 1.00 96.12 175 ILE A CA 1
ATOM 1402 C C . ILE A 1 175 ? 10.950 -0.649 -10.187 1.00 96.12 175 ILE A C 1
ATOM 1404 O O . ILE A 1 175 ? 12.089 -1.073 -10.030 1.00 96.12 175 ILE A O 1
ATOM 1408 N N . PHE A 1 176 ? 10.603 0.058 -11.265 1.00 93.88 176 PHE A N 1
ATOM 1409 C CA . PHE A 1 176 ? 11.544 0.285 -12.357 1.00 93.88 176 PHE A CA 1
ATOM 1410 C C . PHE A 1 176 ? 12.633 1.297 -11.998 1.00 93.88 176 PHE A C 1
ATOM 1412 O O . PHE A 1 176 ? 13.793 1.057 -12.317 1.00 93.88 176 PHE A O 1
ATOM 1419 N N . SER A 1 177 ? 12.314 2.384 -11.287 1.00 90.56 177 SER A N 1
ATOM 1420 C CA . SER A 1 177 ? 13.353 3.304 -10.800 1.00 90.56 177 SER A CA 1
ATOM 1421 C C . SER A 1 177 ? 14.212 2.649 -9.716 1.00 90.56 177 SER A C 1
ATOM 1423 O O . SER A 1 177 ? 15.430 2.799 -9.722 1.00 90.56 1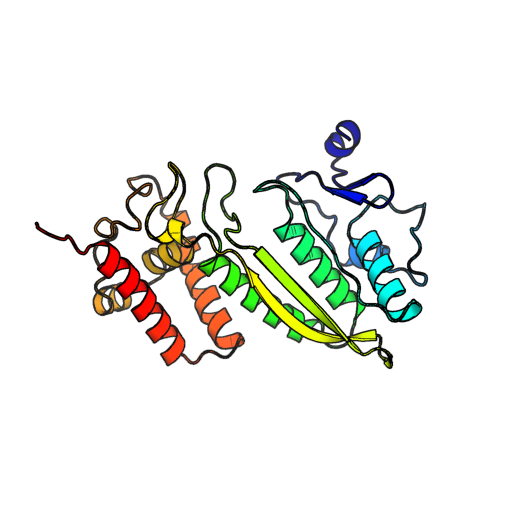77 SER A O 1
ATOM 1425 N N . LEU A 1 178 ? 13.604 1.846 -8.833 1.00 93.12 178 LEU A N 1
ATOM 1426 C CA . LEU A 1 178 ? 14.333 1.061 -7.831 1.00 93.12 178 LEU A CA 1
ATOM 1427 C C . LEU A 1 178 ? 15.289 0.052 -8.478 1.00 93.12 178 LEU A C 1
ATOM 1429 O O . LEU A 1 178 ? 16.423 -0.073 -8.027 1.00 93.12 178 LEU A O 1
ATOM 1433 N N . LEU A 1 179 ? 14.856 -0.644 -9.534 1.00 93.38 179 LEU A N 1
ATOM 1434 C CA . LEU A 1 179 ? 15.687 -1.566 -10.311 1.00 93.38 179 LEU A CA 1
ATOM 1435 C C . LEU A 1 179 ? 16.874 -0.824 -10.939 1.00 93.38 179 LEU A C 1
ATOM 1437 O O . LEU A 1 179 ? 18.028 -1.216 -10.771 1.00 93.38 179 LEU A O 1
ATOM 1441 N N . MET A 1 180 ? 16.586 0.280 -11.625 1.00 89.69 180 MET A N 1
ATOM 1442 C CA . MET A 1 180 ? 17.586 1.052 -12.350 1.00 89.69 180 MET A CA 1
ATOM 1443 C C . MET A 1 180 ? 18.622 1.714 -11.439 1.00 89.69 180 MET A C 1
ATOM 1445 O O . MET A 1 180 ? 19.795 1.764 -11.807 1.00 89.69 180 MET A O 1
ATOM 1449 N N . ASP A 1 181 ? 18.248 2.174 -10.249 1.00 89.81 181 ASP A N 1
ATOM 1450 C CA . ASP A 1 181 ? 19.192 2.802 -9.317 1.00 89.81 181 ASP A CA 1
ATOM 1451 C C . ASP A 1 181 ? 19.848 1.798 -8.361 1.00 89.81 181 ASP A C 1
ATOM 1453 O O . ASP A 1 181 ? 20.990 1.995 -7.942 1.00 89.81 181 ASP A O 1
ATOM 1457 N N . GLY A 1 182 ? 19.138 0.726 -8.001 1.00 91.06 182 GLY A N 1
ATOM 1458 C CA . GLY A 1 182 ? 19.540 -0.166 -6.918 1.00 91.06 182 GLY A CA 1
ATOM 1459 C C . GLY A 1 182 ? 20.369 -1.381 -7.323 1.00 91.06 182 GLY A C 1
ATOM 1460 O O . GLY A 1 182 ? 21.065 -1.923 -6.463 1.00 91.06 182 GLY A O 1
ATOM 1461 N N . LEU A 1 183 ? 20.322 -1.810 -8.588 1.00 92.38 183 LEU A N 1
ATOM 1462 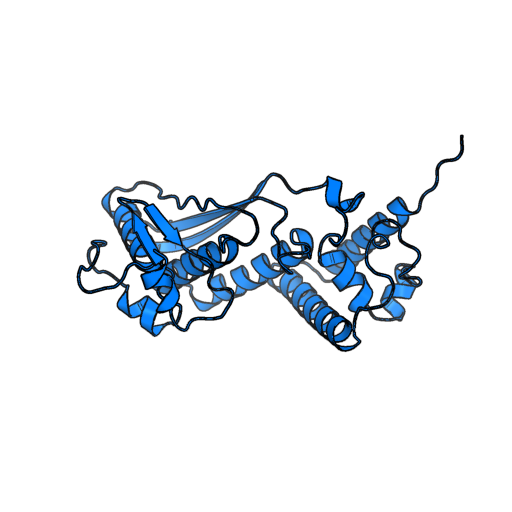C CA . LEU A 1 183 ? 21.157 -2.915 -9.068 1.00 92.38 183 LEU A CA 1
ATOM 1463 C C . LEU A 1 183 ? 22.638 -2.521 -9.164 1.00 92.38 183 LEU A C 1
ATOM 1465 O O . LEU A 1 183 ? 22.979 -1.397 -9.557 1.00 92.38 183 LEU A O 1
ATOM 1469 N N . SER A 1 184 ? 23.518 -3.473 -8.851 1.00 91.81 184 SER A N 1
ATOM 1470 C CA . SER A 1 184 ? 24.963 -3.343 -9.051 1.00 91.81 184 SER A CA 1
ATOM 1471 C C . SER A 1 184 ? 25.318 -3.246 -10.543 1.00 91.81 184 SER A C 1
ATOM 1473 O O . SER A 1 184 ? 24.511 -3.559 -11.419 1.00 91.81 184 SER A O 1
ATOM 1475 N N . ALA A 1 185 ? 26.543 -2.813 -10.854 1.00 90.56 185 ALA A N 1
ATOM 1476 C CA . ALA A 1 185 ? 27.017 -2.769 -12.239 1.00 90.56 185 ALA A CA 1
ATOM 1477 C C . ALA A 1 185 ? 27.038 -4.166 -12.890 1.00 90.56 185 ALA A C 1
ATOM 1479 O O . ALA A 1 185 ? 26.682 -4.302 -14.056 1.00 90.56 185 ALA A O 1
ATOM 1480 N N . GLU A 1 186 ? 27.393 -5.200 -12.124 1.00 93.00 186 GLU A N 1
ATOM 1481 C CA . GLU A 1 186 ? 27.410 -6.596 -12.576 1.00 93.00 186 GLU A CA 1
ATOM 1482 C C . GLU A 1 186 ? 25.993 -7.117 -12.847 1.00 93.00 186 GLU A C 1
ATOM 1484 O O . GLU A 1 186 ? 25.740 -7.688 -13.908 1.00 93.00 186 GLU A O 1
ATOM 1489 N N . GLU A 1 187 ? 25.044 -6.851 -11.940 1.00 93.12 187 GLU A N 1
ATOM 1490 C CA . GLU A 1 187 ? 23.634 -7.226 -12.116 1.00 93.12 187 GLU A CA 1
ATOM 1491 C C . GLU A 1 187 ? 23.031 -6.532 -13.348 1.00 93.12 187 GLU A C 1
ATOM 1493 O O . GLU A 1 187 ? 22.363 -7.167 -14.164 1.00 93.12 187 GLU A O 1
ATOM 1498 N N . LYS A 1 188 ? 23.304 -5.232 -13.529 1.00 92.50 188 LYS A N 1
ATOM 1499 C CA . LYS A 1 188 ? 22.865 -4.483 -14.718 1.00 92.50 188 LYS A CA 1
ATOM 1500 C C . LYS A 1 188 ? 23.457 -5.050 -15.998 1.00 92.50 188 LYS A C 1
ATOM 1502 O O . LYS A 1 188 ? 22.736 -5.162 -16.988 1.00 92.50 188 LYS A O 1
ATOM 1507 N N . HIS A 1 189 ? 24.735 -5.422 -15.975 1.00 92.31 189 HIS A N 1
ATOM 1508 C CA . HIS A 1 189 ? 25.392 -6.025 -17.124 1.00 92.31 189 HIS A CA 1
ATOM 1509 C C . HIS A 1 189 ? 24.740 -7.359 -17.503 1.00 92.31 189 HIS A C 1
ATOM 1511 O O . HIS A 1 189 ? 24.389 -7.541 -18.668 1.00 92.31 189 HIS A O 1
ATOM 1517 N N . GLY A 1 190 ? 24.493 -8.235 -16.522 1.00 93.75 190 GLY A N 1
ATOM 1518 C CA . GLY A 1 190 ? 23.819 -9.521 -16.735 1.00 93.75 190 GLY A CA 1
ATOM 1519 C C . GLY A 1 190 ? 22.372 -9.400 -17.228 1.00 93.75 190 GLY A C 1
ATOM 1520 O O . GLY A 1 190 ? 21.895 -10.271 -17.948 1.00 93.75 190 GLY A O 1
ATOM 1521 N N . LEU A 1 191 ? 21.683 -8.304 -16.895 1.00 94.56 191 LEU A N 1
ATOM 1522 C CA . LEU A 1 191 ? 20.317 -8.012 -17.355 1.00 94.56 191 LEU A CA 1
ATOM 1523 C C . LEU A 1 191 ? 20.260 -7.137 -18.621 1.00 94.56 191 LEU A C 1
ATOM 1525 O O . LEU A 1 191 ? 19.173 -6.776 -19.081 1.00 94.56 191 LEU A O 1
ATOM 1529 N N . HIS A 1 192 ? 21.416 -6.779 -19.187 1.00 92.00 192 HIS A N 1
ATOM 1530 C CA . HIS A 1 192 ? 21.550 -5.861 -20.321 1.00 92.00 192 HIS A CA 1
ATOM 1531 C C . HIS A 1 192 ? 20.938 -4.461 -20.085 1.00 92.00 192 HIS A C 1
ATOM 1533 O O . HIS A 1 192 ? 20.528 -3.791 -21.027 1.00 92.00 192 HIS A O 1
ATOM 1539 N N . LEU A 1 193 ? 20.927 -3.975 -18.839 1.00 89.00 193 LEU A N 1
ATOM 1540 C CA . LEU A 1 193 ? 20.340 -2.688 -18.416 1.00 89.00 193 LEU A CA 1
ATOM 1541 C C . LEU A 1 193 ? 21.370 -1.540 -18.344 1.00 89.00 193 LEU A C 1
ATOM 1543 O O . LEU A 1 193 ? 21.252 -0.620 -17.534 1.00 89.00 193 LEU A O 1
ATOM 1547 N N . ASN A 1 194 ? 22.418 -1.591 -19.168 1.00 76.69 194 ASN A N 1
ATOM 1548 C CA . ASN A 1 194 ? 23.574 -0.689 -19.058 1.00 76.69 194 ASN A CA 1
ATOM 1549 C C . ASN A 1 194 ? 23.282 0.766 -19.472 1.00 76.69 194 ASN A C 1
ATOM 1551 O O . ASN A 1 194 ? 24.068 1.655 -19.151 1.00 76.69 194 ASN A O 1
ATOM 1555 N N . ASN A 1 195 ? 22.173 1.029 -20.172 1.00 69.56 195 ASN A N 1
ATOM 1556 C CA . ASN A 1 195 ? 21.822 2.365 -20.649 1.00 69.56 195 ASN A CA 1
ATOM 1557 C C . ASN A 1 195 ? 20.446 2.810 -20.125 1.00 69.56 195 ASN A C 1
ATOM 1559 O O . ASN A 1 195 ? 19.408 2.489 -20.696 1.00 69.56 195 ASN A O 1
ATOM 1563 N N . LEU A 1 196 ? 20.459 3.598 -19.046 1.00 58.50 196 LEU A N 1
ATOM 1564 C CA . LEU A 1 196 ? 19.270 4.183 -18.409 1.00 58.50 196 LEU A CA 1
ATOM 1565 C C . LEU A 1 196 ? 18.410 4.997 -19.385 1.00 58.50 196 LEU A C 1
ATOM 1567 O O . LEU A 1 196 ? 17.185 4.946 -19.320 1.00 58.50 196 LEU A O 1
ATOM 1571 N N . CYS A 1 197 ? 19.057 5.706 -20.312 1.00 56.94 197 CYS A N 1
ATOM 1572 C CA . CYS A 1 197 ? 18.413 6.584 -21.286 1.00 56.94 197 CYS A CA 1
ATOM 1573 C C . CYS A 1 197 ? 17.914 5.836 -22.533 1.00 56.94 197 CYS A C 1
ATOM 1575 O O . CYS A 1 197 ? 17.463 6.481 -23.478 1.00 56.94 197 CYS A O 1
ATOM 1577 N N . ALA A 1 198 ? 18.025 4.502 -22.583 1.00 67.75 198 ALA A N 1
ATOM 1578 C CA . ALA A 1 198 ? 17.600 3.717 -23.742 1.00 67.75 198 ALA A CA 1
ATOM 1579 C C . ALA A 1 198 ? 16.139 3.258 -23.656 1.00 67.75 198 ALA A C 1
ATOM 1581 O O . ALA A 1 198 ? 15.480 3.172 -24.691 1.00 67.75 198 ALA A O 1
ATOM 1582 N N . HIS A 1 199 ? 15.624 3.009 -22.447 1.00 87.12 199 HIS A N 1
ATOM 1583 C CA . HIS A 1 199 ? 14.347 2.320 -22.283 1.00 87.12 199 HIS A CA 1
ATOM 1584 C C . HIS A 1 199 ? 13.146 3.256 -22.427 1.00 87.12 199 HIS A C 1
ATOM 1586 O O . HIS A 1 199 ? 12.880 4.096 -21.561 1.00 87.12 199 HIS A O 1
ATOM 1592 N N . ARG A 1 200 ? 12.353 3.069 -23.488 1.00 88.00 200 ARG A N 1
ATOM 1593 C CA . ARG A 1 200 ? 11.179 3.906 -23.814 1.00 88.00 200 ARG A CA 1
ATOM 1594 C C . ARG A 1 200 ? 10.180 4.019 -22.663 1.00 88.00 200 ARG A C 1
ATOM 1596 O O . ARG A 1 200 ? 9.608 5.084 -22.453 1.00 88.00 200 ARG A O 1
ATOM 1603 N N . TYR A 1 201 ? 9.991 2.939 -21.909 1.00 90.38 201 TYR A N 1
ATOM 1604 C CA . TYR A 1 201 ? 9.062 2.887 -20.775 1.00 90.38 201 TYR A CA 1
ATOM 1605 C C . TYR A 1 201 ? 9.525 3.681 -19.543 1.00 90.38 201 TYR A C 1
ATOM 1607 O O . TYR A 1 201 ? 8.749 3.825 -18.600 1.00 90.38 201 TYR A O 1
ATOM 1615 N N . LEU A 1 202 ? 10.753 4.209 -19.539 1.00 84.62 202 LEU A N 1
ATOM 1616 C CA . LEU A 1 202 ? 11.297 5.050 -18.463 1.00 84.62 202 LEU A CA 1
ATOM 1617 C C . LEU A 1 202 ? 11.542 6.501 -18.901 1.00 84.62 202 LEU A C 1
ATOM 1619 O O . LEU A 1 202 ? 11.621 7.396 -18.061 1.00 84.62 202 LEU A O 1
ATOM 1623 N N . ASN A 1 203 ? 11.642 6.744 -20.210 1.00 64.94 203 ASN A N 1
ATOM 1624 C CA . ASN A 1 203 ? 12.280 7.933 -20.779 1.00 64.94 203 ASN A CA 1
ATOM 1625 C C . ASN A 1 203 ? 11.382 9.174 -20.938 1.00 64.94 203 ASN A C 1
ATOM 1627 O O . ASN A 1 203 ? 11.751 10.099 -21.652 1.00 64.94 203 ASN A O 1
ATOM 1631 N N . GLN A 1 204 ? 10.199 9.223 -20.319 1.00 56.22 204 GLN A N 1
ATOM 1632 C CA . GLN A 1 204 ? 9.266 10.346 -20.526 1.00 56.22 204 GLN A CA 1
ATOM 1633 C C . GLN A 1 204 ? 9.439 11.501 -19.518 1.00 56.22 204 GLN A C 1
ATOM 1635 O O . GLN A 1 204 ? 8.869 12.568 -19.726 1.00 56.22 204 GLN A O 1
ATOM 1640 N N . THR A 1 205 ? 10.236 11.333 -18.453 1.00 51.31 205 THR A N 1
ATOM 1641 C CA . THR A 1 205 ? 10.375 12.347 -17.378 1.00 51.31 205 THR A CA 1
ATOM 1642 C C . THR A 1 205 ? 11.746 12.401 -16.683 1.00 51.31 205 THR A C 1
ATOM 1644 O O . THR A 1 205 ? 11.884 13.124 -15.703 1.00 51.31 205 THR A O 1
ATOM 1647 N N . MET A 1 206 ? 12.742 11.620 -17.118 1.00 52.03 206 MET A N 1
ATOM 1648 C CA . MET A 1 206 ? 13.971 11.343 -16.342 1.00 52.03 206 MET A CA 1
ATOM 1649 C C . MET A 1 206 ? 15.253 11.963 -16.924 1.00 52.03 206 MET A C 1
ATOM 1651 O O . MET A 1 206 ? 16.348 11.498 -16.612 1.00 52.03 206 MET A O 1
ATOM 1655 N N . GLN A 1 207 ? 15.151 12.984 -17.775 1.00 48.50 207 GLN A N 1
ATOM 1656 C CA . GLN A 1 207 ? 16.330 13.719 -18.235 1.00 48.50 207 GLN A CA 1
ATOM 1657 C C . GLN A 1 207 ? 16.590 14.909 -17.303 1.00 48.50 207 GLN A C 1
ATOM 1659 O O . GLN A 1 207 ? 15.899 15.918 -17.363 1.00 48.50 207 GLN A O 1
ATOM 1664 N N . ASP A 1 208 ? 17.571 14.700 -16.419 1.00 48.06 208 ASP A N 1
ATOM 1665 C CA . ASP A 1 208 ? 18.548 15.680 -15.906 1.00 48.06 208 ASP A CA 1
ATOM 1666 C C . ASP A 1 208 ? 18.556 16.081 -14.419 1.00 48.06 208 ASP A C 1
ATOM 1668 O O . ASP A 1 208 ? 19.620 16.473 -13.952 1.00 48.06 208 ASP A O 1
ATOM 1672 N N . ASP A 1 209 ? 17.514 15.837 -13.611 1.00 52.53 209 ASP A N 1
ATOM 1673 C CA . ASP A 1 209 ? 17.484 16.367 -12.221 1.00 52.53 209 ASP A CA 1
ATOM 1674 C C . ASP A 1 209 ? 17.371 15.331 -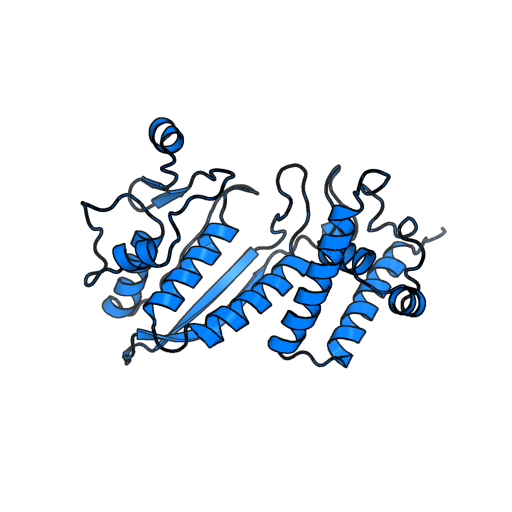11.078 1.00 52.53 209 ASP A C 1
ATOM 1676 O O . ASP A 1 209 ? 17.126 15.689 -9.922 1.00 52.53 209 ASP A O 1
ATOM 1680 N N . VAL A 1 210 ? 17.573 14.029 -11.330 1.00 60.94 210 VAL A N 1
ATOM 1681 C CA . VAL A 1 210 ? 17.592 13.041 -10.226 1.00 60.94 210 VAL A CA 1
ATOM 1682 C C . VAL A 1 210 ? 18.914 13.150 -9.465 1.00 60.94 210 VAL A C 1
ATOM 1684 O O . VAL A 1 210 ? 19.942 12.610 -9.886 1.00 60.94 210 VAL A O 1
ATOM 1687 N N . SER A 1 211 ? 18.875 13.852 -8.330 1.00 67.81 211 SER A N 1
ATOM 1688 C CA . SER A 1 211 ? 20.031 14.068 -7.455 1.00 67.81 211 SER A CA 1
ATOM 1689 C C . SER A 1 211 ? 20.697 12.753 -7.020 1.00 67.81 211 SER A C 1
ATOM 1691 O O . SER A 1 211 ? 20.040 11.726 -6.830 1.00 67.81 211 SER A O 1
ATOM 1693 N N . THR A 1 212 ? 22.012 12.787 -6.775 1.00 72.06 212 THR A N 1
ATOM 1694 C CA . THR A 1 212 ? 22.774 11.642 -6.238 1.00 72.06 212 THR A CA 1
ATOM 1695 C C . THR A 1 212 ? 22.144 11.066 -4.960 1.00 72.06 212 THR A C 1
ATOM 1697 O O . THR A 1 212 ? 22.192 9.855 -4.750 1.00 72.06 212 THR A O 1
ATOM 1700 N N . GLY A 1 213 ? 21.499 11.911 -4.144 1.00 76.00 213 GLY A N 1
ATOM 1701 C CA . GLY A 1 213 ? 20.790 11.492 -2.931 1.00 76.00 213 GLY A CA 1
ATOM 1702 C C . GLY A 1 213 ? 19.512 10.681 -3.191 1.00 76.00 213 GLY A C 1
ATOM 1703 O O . GLY A 1 213 ? 19.199 9.768 -2.429 1.00 76.00 213 GLY A O 1
ATOM 1704 N N . GLU A 1 214 ? 18.784 10.947 -4.279 1.00 79.25 214 GLU A N 1
ATOM 1705 C CA . GLU A 1 214 ? 17.599 10.152 -4.646 1.00 79.25 214 GLU A CA 1
ATOM 1706 C C . GLU A 1 214 ? 18.012 8.751 -5.129 1.00 79.25 214 GLU A C 1
ATOM 1708 O O . GLU A 1 214 ? 17.394 7.755 -4.743 1.00 79.25 214 GLU A O 1
ATOM 1713 N N . ARG A 1 215 ? 19.129 8.646 -5.865 1.00 82.25 215 ARG A N 1
ATOM 1714 C CA . ARG A 1 215 ? 19.689 7.352 -6.300 1.00 82.25 215 ARG A CA 1
ATOM 1715 C C . ARG A 1 215 ? 20.158 6.492 -5.127 1.00 82.25 215 ARG A C 1
ATOM 1717 O O . ARG A 1 215 ? 19.873 5.294 -5.094 1.00 82.25 215 ARG A O 1
ATOM 1724 N N . SER A 1 216 ? 20.849 7.080 -4.143 1.00 86.56 216 SER A N 1
ATOM 1725 C CA . SER A 1 216 ? 21.276 6.337 -2.947 1.00 86.56 216 SER A CA 1
ATOM 1726 C C . SER A 1 216 ? 20.079 5.819 -2.149 1.00 86.56 216 SER A C 1
ATOM 1728 O O . SER A 1 216 ? 20.069 4.656 -1.745 1.00 86.56 216 SER A O 1
ATOM 1730 N N . LEU A 1 217 ? 19.029 6.633 -2.008 1.00 89.94 217 LEU A N 1
ATOM 1731 C CA . LEU A 1 217 ? 17.793 6.226 -1.342 1.00 89.94 217 LEU A CA 1
ATOM 1732 C C . LEU A 1 217 ? 17.075 5.091 -2.093 1.00 89.94 217 LEU A C 1
ATOM 1734 O O . LEU A 1 217 ? 16.565 4.158 -1.471 1.00 89.94 217 LEU A O 1
ATOM 1738 N N . ASN A 1 218 ? 17.036 5.136 -3.427 1.00 90.81 218 ASN A N 1
ATOM 1739 C CA . ASN A 1 218 ? 16.442 4.066 -4.232 1.00 90.81 218 ASN A CA 1
ATOM 1740 C C . ASN A 1 218 ? 17.214 2.744 -4.101 1.00 90.81 218 ASN A C 1
ATOM 1742 O O . ASN A 1 218 ? 16.593 1.680 -4.043 1.00 90.81 218 ASN A O 1
ATOM 1746 N N . ARG A 1 219 ? 18.543 2.795 -3.957 1.00 92.50 219 A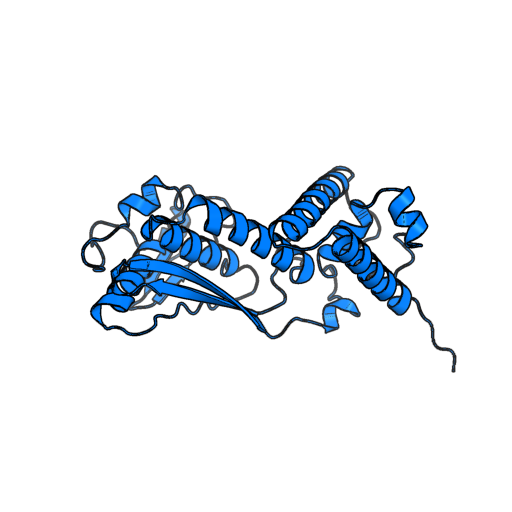RG A N 1
ATOM 1747 C CA . ARG A 1 219 ? 19.362 1.607 -3.677 1.00 92.50 219 ARG A CA 1
ATOM 1748 C C . ARG A 1 219 ? 19.023 0.964 -2.334 1.00 92.50 219 ARG A C 1
ATOM 1750 O O . ARG A 1 219 ? 18.853 -0.253 -2.269 1.00 92.50 219 ARG A O 1
ATOM 1757 N N . GLU A 1 220 ? 18.868 1.765 -1.283 1.00 94.44 220 GLU A N 1
ATOM 1758 C CA . GLU A 1 220 ? 18.426 1.272 0.029 1.00 94.44 220 GLU A CA 1
ATOM 1759 C C . GLU A 1 220 ? 17.022 0.661 -0.048 1.00 94.44 220 GLU A C 1
ATOM 1761 O O . GLU A 1 220 ? 16.793 -0.451 0.431 1.00 94.44 220 GLU A O 1
ATOM 1766 N N . LYS A 1 221 ? 16.087 1.338 -0.726 1.00 94.81 221 LYS A N 1
ATOM 1767 C CA . LYS A 1 221 ? 14.721 0.835 -0.937 1.00 94.81 221 LYS A CA 1
ATOM 1768 C C . LYS A 1 221 ? 14.690 -0.486 -1.710 1.00 94.81 221 LYS A C 1
ATOM 1770 O O . LYS A 1 221 ? 13.895 -1.356 -1.358 1.00 94.81 221 LYS A O 1
ATOM 1775 N N . LEU A 1 222 ? 15.543 -0.674 -2.723 1.00 96.38 222 LEU A N 1
ATOM 1776 C CA . LEU A 1 222 ? 15.638 -1.955 -3.432 1.00 96.38 222 LEU A CA 1
ATOM 1777 C C . LEU A 1 222 ? 16.168 -3.064 -2.510 1.00 96.38 222 LEU A C 1
ATOM 1779 O O . LEU A 1 222 ? 15.645 -4.177 -2.543 1.00 96.38 222 LEU A O 1
ATOM 1783 N N . ALA A 1 223 ? 17.157 -2.777 -1.660 1.00 95.94 223 ALA A N 1
ATOM 1784 C CA . ALA A 1 223 ? 17.656 -3.750 -0.686 1.00 95.94 223 ALA A CA 1
ATOM 1785 C C . ALA A 1 223 ? 16.557 -4.176 0.306 1.00 95.94 223 ALA A C 1
ATOM 1787 O O . ALA A 1 223 ? 16.360 -5.371 0.538 1.00 95.94 223 ALA A O 1
ATOM 1788 N N . VAL A 1 224 ? 15.779 -3.213 0.814 1.00 96.38 224 VAL A N 1
ATOM 1789 C CA . VAL A 1 224 ? 14.608 -3.481 1.667 1.00 96.38 224 VAL A CA 1
ATOM 1790 C C . VAL A 1 224 ? 13.552 -4.303 0.921 1.00 96.38 224 VAL A C 1
ATOM 1792 O O . VAL A 1 224 ? 12.974 -5.220 1.502 1.00 96.38 224 VAL A O 1
ATOM 1795 N N . LEU A 1 225 ? 13.324 -4.043 -0.370 1.00 97.38 225 LEU A N 1
ATOM 1796 C CA . LEU A 1 225 ? 12.401 -4.831 -1.189 1.00 97.38 225 LEU A CA 1
ATOM 1797 C C . LEU A 1 225 ? 12.869 -6.286 -1.359 1.00 97.38 225 LEU A C 1
ATOM 1799 O O . LEU A 1 225 ? 12.061 -7.199 -1.184 1.00 97.38 225 LEU A O 1
ATOM 1803 N N . LYS A 1 226 ? 14.158 -6.518 -1.656 1.00 96.69 226 LYS A N 1
ATOM 1804 C CA . LYS A 1 226 ? 14.740 -7.874 -1.734 1.00 96.69 226 LYS A CA 1
ATOM 1805 C C . LYS A 1 226 ? 14.554 -8.614 -0.402 1.00 96.69 226 LYS A C 1
ATOM 1807 O O . LYS A 1 226 ? 14.089 -9.752 -0.382 1.00 96.69 226 LYS A O 1
ATOM 1812 N N . GLN A 1 227 ? 14.822 -7.941 0.720 1.00 95.88 227 GLN A N 1
ATOM 1813 C CA . GLN A 1 227 ? 14.573 -8.492 2.055 1.00 95.88 227 GLN A CA 1
ATOM 1814 C C . GLN A 1 227 ? 13.086 -8.812 2.273 1.00 95.88 227 GLN A C 1
ATOM 1816 O O . GLN A 1 227 ? 12.755 -9.873 2.800 1.00 95.88 227 GLN A O 1
ATOM 1821 N N . ALA A 1 228 ? 12.182 -7.924 1.855 1.00 96.50 228 ALA A N 1
ATOM 1822 C CA . ALA A 1 228 ? 10.746 -8.116 1.999 1.00 96.50 228 ALA A CA 1
ATOM 1823 C C . ALA A 1 228 ? 10.229 -9.333 1.229 1.00 96.50 228 ALA A C 1
ATOM 1825 O O . ALA A 1 228 ? 9.439 -10.100 1.782 1.00 96.50 228 ALA A O 1
ATOM 1826 N N . LEU A 1 229 ? 10.700 -9.541 -0.002 1.00 97.06 229 LEU A N 1
ATOM 1827 C CA . LEU A 1 229 ? 10.376 -10.725 -0.800 1.00 97.06 229 LEU A CA 1
ATOM 1828 C C . LEU A 1 229 ? 10.816 -12.008 -0.078 1.00 97.06 229 LEU A C 1
ATOM 1830 O O . LEU A 1 229 ? 9.999 -12.914 0.109 1.00 97.06 229 LEU A O 1
ATOM 1834 N N . ASN A 1 230 ? 12.046 -12.037 0.441 1.00 95.19 230 ASN A N 1
ATOM 1835 C CA . ASN A 1 230 ? 12.572 -13.187 1.183 1.00 95.19 230 ASN A CA 1
ATOM 1836 C C . ASN A 1 230 ? 11.767 -13.481 2.461 1.00 95.19 230 ASN A C 1
ATOM 1838 O O . ASN A 1 230 ? 11.403 -14.626 2.718 1.00 95.19 230 ASN A O 1
ATOM 1842 N N . VAL A 1 231 ? 11.415 -12.453 3.244 1.00 92.75 231 VAL A N 1
ATOM 1843 C CA . VAL A 1 231 ? 10.600 -12.614 4.466 1.00 92.75 231 VAL A CA 1
ATOM 1844 C C . VAL A 1 231 ? 9.186 -13.115 4.153 1.00 92.75 231 VAL A C 1
ATOM 1846 O O . VAL A 1 231 ? 8.582 -13.836 4.951 1.00 92.75 231 VAL A O 1
ATOM 1849 N N . VAL A 1 232 ? 8.624 -12.735 3.003 1.00 91.81 232 VAL A N 1
ATOM 1850 C CA . VAL A 1 232 ? 7.294 -13.199 2.587 1.00 91.81 232 VAL A CA 1
ATOM 1851 C C . VAL A 1 232 ? 7.320 -14.658 2.121 1.00 91.81 232 VAL A C 1
ATOM 1853 O O . VAL A 1 232 ? 6.306 -15.342 2.311 1.00 91.81 232 VAL A O 1
ATOM 1856 N N . GLY A 1 233 ? 8.467 -15.135 1.626 1.00 93.81 233 GLY A N 1
ATOM 1857 C CA . GLY A 1 233 ? 8.724 -16.539 1.296 1.00 93.81 233 GLY A CA 1
ATOM 1858 C C . GLY A 1 233 ? 9.306 -16.784 -0.098 1.00 93.81 233 GLY A C 1
ATOM 1859 O O . GLY A 1 233 ? 9.342 -17.937 -0.513 1.00 93.81 233 GLY A O 1
ATOM 1860 N N . PHE A 1 234 ? 9.728 -15.743 -0.822 1.00 97.19 234 PHE A N 1
ATOM 1861 C CA . PHE A 1 234 ? 10.400 -15.911 -2.112 1.00 97.19 234 PHE A CA 1
ATOM 1862 C C . PHE A 1 234 ? 11.826 -16.425 -1.897 1.00 97.19 234 PHE A C 1
ATOM 1864 O O . PHE A 1 234 ? 12.553 -15.942 -1.029 1.00 97.19 234 PHE A O 1
ATOM 1871 N N . SER A 1 235 ? 12.232 -17.398 -2.701 1.00 97.69 235 SER A N 1
ATOM 1872 C CA . SER A 1 235 ? 13.619 -17.843 -2.798 1.00 97.69 235 SER A CA 1
ATOM 1873 C C . SER A 1 235 ? 14.475 -16.823 -3.552 1.00 97.69 235 SER A C 1
ATOM 1875 O O . SER A 1 235 ? 13.974 -16.052 -4.370 1.00 97.69 235 SER A O 1
ATOM 1877 N N . ASN A 1 236 ? 15.793 -16.857 -3.337 1.00 95.38 236 ASN A N 1
ATOM 1878 C CA . ASN A 1 236 ? 16.722 -15.978 -4.056 1.00 95.38 236 ASN A CA 1
ATOM 1879 C C . ASN A 1 236 ? 16.591 -16.132 -5.582 1.00 95.38 236 ASN A C 1
ATOM 1881 O O . ASN A 1 236 ? 16.570 -15.133 -6.292 1.00 95.38 236 ASN A O 1
ATOM 1885 N N . LEU A 1 237 ? 16.401 -17.364 -6.071 1.00 96.69 237 LEU A N 1
ATOM 1886 C CA . LEU A 1 237 ? 16.189 -17.642 -7.493 1.00 96.69 237 LEU A CA 1
ATOM 1887 C C . LEU A 1 237 ? 14.893 -17.006 -8.022 1.00 96.69 237 LEU A C 1
ATOM 1889 O O . LEU A 1 237 ? 14.874 -16.466 -9.124 1.00 96.69 237 LEU A O 1
ATOM 1893 N N . GLU A 1 238 ? 13.800 -17.038 -7.254 1.00 98.00 238 GLU A N 1
ATOM 1894 C CA . GLU A 1 238 ? 12.556 -16.360 -7.647 1.00 98.00 238 GLU A CA 1
ATOM 1895 C C . GLU A 1 238 ? 12.719 -14.836 -7.668 1.00 98.00 238 GLU A C 1
ATOM 1897 O O . GLU A 1 238 ? 12.177 -14.180 -8.557 1.00 98.00 238 GLU A O 1
ATOM 1902 N N . VAL A 1 239 ? 13.485 -14.270 -6.730 1.00 96.62 239 VAL A N 1
ATOM 1903 C CA . VAL A 1 239 ? 13.802 -12.833 -6.705 1.00 96.62 239 VAL A CA 1
ATOM 1904 C C . VAL A 1 239 ? 14.681 -12.435 -7.898 1.00 96.62 239 VAL A C 1
ATOM 1906 O O . VAL A 1 239 ? 14.434 -11.404 -8.521 1.00 96.62 239 VAL A O 1
ATOM 1909 N N . GLU A 1 240 ? 15.666 -13.251 -8.267 1.00 95.12 240 GLU A N 1
ATOM 1910 C CA . GLU A 1 240 ? 16.483 -13.038 -9.468 1.00 95.12 240 GLU A CA 1
ATOM 1911 C C . GLU A 1 240 ? 15.632 -13.114 -10.742 1.00 95.12 240 GLU A C 1
ATOM 1913 O O . GLU A 1 240 ? 15.645 -12.186 -11.555 1.00 95.12 240 GLU A O 1
ATOM 1918 N N . ASN A 1 241 ? 14.807 -14.156 -10.879 1.00 97.31 241 ASN A N 1
ATOM 1919 C CA . ASN A 1 241 ? 13.886 -14.315 -12.007 1.00 97.31 241 ASN A CA 1
ATOM 1920 C C . ASN A 1 241 ? 12.883 -13.157 -12.113 1.00 97.31 241 ASN A C 1
ATOM 1922 O O . ASN A 1 241 ? 12.539 -12.730 -13.215 1.00 97.31 241 ASN A O 1
ATOM 1926 N N . LEU A 1 242 ? 12.435 -12.603 -10.984 1.00 97.69 242 LEU A N 1
ATOM 1927 C CA . LEU A 1 242 ? 11.592 -11.410 -10.961 1.00 97.69 242 LEU A CA 1
ATOM 1928 C C . LEU A 1 242 ? 12.293 -10.212 -11.619 1.00 97.69 242 LEU A C 1
ATOM 1930 O O . LEU A 1 242 ? 11.669 -9.498 -12.407 1.00 97.69 242 LEU A O 1
ATOM 1934 N N . PHE A 1 243 ? 13.584 -10.002 -11.350 1.00 96.62 243 PHE A N 1
ATOM 1935 C CA . PHE A 1 243 ? 14.355 -8.941 -12.004 1.00 96.62 243 PHE A CA 1
ATOM 1936 C C . PHE A 1 243 ? 14.616 -9.222 -13.483 1.00 96.62 243 PHE A C 1
ATOM 1938 O O . PHE A 1 243 ? 14.568 -8.285 -14.280 1.00 96.62 243 PHE A O 1
ATOM 1945 N N . VAL A 1 244 ? 14.788 -10.489 -13.875 1.00 97.69 244 VAL A N 1
ATOM 1946 C CA . VAL A 1 244 ? 14.845 -10.887 -15.293 1.00 97.69 244 VAL A CA 1
ATOM 1947 C C . VAL A 1 244 ? 13.546 -10.518 -16.015 1.00 97.69 244 VAL A C 1
ATOM 1949 O O . VAL A 1 244 ? 13.591 -9.906 -17.081 1.00 97.69 244 VAL A O 1
ATOM 1952 N N . ILE A 1 245 ? 12.385 -10.812 -15.421 1.00 98.19 245 ILE A N 1
ATOM 1953 C CA . ILE A 1 245 ? 11.075 -10.451 -15.989 1.00 98.19 245 ILE A CA 1
ATOM 1954 C C . ILE A 1 245 ? 10.938 -8.929 -16.117 1.00 98.19 245 ILE A C 1
ATOM 1956 O O . ILE A 1 245 ? 10.502 -8.432 -17.156 1.00 98.19 245 ILE A O 1
ATOM 1960 N N . LEU A 1 246 ? 11.326 -8.173 -15.087 1.00 96.88 246 LEU A N 1
ATOM 1961 C CA . LEU A 1 246 ? 11.271 -6.709 -15.116 1.00 96.88 246 LEU A CA 1
ATOM 1962 C C . LEU A 1 246 ? 12.187 -6.114 -16.193 1.00 96.88 246 LEU A C 1
ATOM 1964 O O . LEU A 1 246 ? 11.763 -5.210 -16.912 1.00 96.88 246 LEU A O 1
ATOM 1968 N N . ALA A 1 247 ? 13.402 -6.642 -16.347 1.00 95.50 247 ALA A N 1
ATOM 1969 C CA . ALA A 1 247 ? 14.318 -6.239 -17.410 1.00 95.50 247 ALA A CA 1
ATOM 1970 C C . ALA A 1 247 ? 13.745 -6.566 -18.798 1.00 95.50 247 ALA A C 1
ATOM 1972 O O . ALA A 1 247 ? 13.744 -5.714 -19.684 1.00 95.50 247 ALA A O 1
ATOM 1973 N N . ALA A 1 248 ? 13.178 -7.763 -18.975 1.00 96.38 248 ALA A N 1
ATOM 1974 C CA . ALA A 1 248 ? 12.530 -8.159 -20.222 1.00 96.38 248 ALA A CA 1
ATOM 1975 C C . ALA A 1 248 ? 11.372 -7.219 -20.595 1.00 96.38 248 ALA A C 1
ATOM 1977 O O . ALA A 1 248 ? 11.242 -6.847 -21.757 1.00 96.38 248 ALA A O 1
ATOM 1978 N N . ILE A 1 249 ? 10.568 -6.773 -19.622 1.00 95.94 249 ILE A N 1
ATOM 1979 C CA . ILE A 1 249 ? 9.506 -5.780 -19.849 1.00 95.94 249 ILE A CA 1
ATOM 1980 C C . ILE A 1 249 ? 10.071 -4.459 -20.393 1.00 95.94 249 ILE A C 1
ATOM 1982 O O . ILE A 1 249 ? 9.474 -3.875 -21.298 1.00 95.94 249 ILE A O 1
ATOM 1986 N N . LEU A 1 250 ? 11.212 -3.993 -19.874 1.00 93.75 250 LEU A N 1
ATOM 1987 C CA . LEU A 1 250 ? 11.872 -2.788 -20.383 1.00 93.75 250 LEU A CA 1
ATOM 1988 C C . LEU A 1 250 ? 12.362 -2.981 -21.822 1.00 93.75 250 LEU A C 1
ATOM 1990 O O . LEU A 1 250 ? 12.066 -2.147 -22.677 1.00 93.75 250 LEU A O 1
ATOM 1994 N N . HIS A 1 251 ? 13.015 -4.111 -22.105 1.00 93.75 251 HIS A N 1
ATOM 1995 C CA . HIS A 1 251 ? 13.502 -4.455 -23.446 1.00 93.75 251 HIS A CA 1
ATOM 1996 C C . HIS A 1 251 ? 12.370 -4.593 -24.472 1.00 93.75 251 HIS A C 1
ATOM 1998 O O . HIS A 1 251 ? 12.497 -4.125 -25.602 1.00 93.75 251 HIS A O 1
ATOM 2004 N N . LEU A 1 252 ? 11.228 -5.173 -24.083 1.00 94.12 252 LEU A N 1
ATOM 2005 C CA . LEU A 1 252 ? 10.032 -5.235 -24.934 1.00 94.12 252 LEU A CA 1
ATOM 2006 C C . LEU A 1 252 ? 9.544 -3.836 -25.333 1.00 94.12 252 LEU A C 1
ATOM 2008 O O . LEU A 1 252 ? 9.091 -3.641 -26.462 1.00 94.12 252 LEU A O 1
ATOM 2012 N N . GLY A 1 253 ? 9.676 -2.857 -24.436 1.00 91.12 253 GLY A N 1
ATOM 2013 C CA . GLY A 1 253 ? 9.351 -1.461 -24.715 1.00 91.12 253 GLY A CA 1
ATOM 2014 C C . GLY A 1 253 ? 10.234 -0.814 -25.778 1.00 91.12 253 GLY A C 1
ATOM 2015 O O . GLY A 1 253 ? 9.814 0.170 -26.390 1.00 91.12 253 GLY A O 1
ATOM 2016 N N . ASP A 1 254 ? 11.409 -1.378 -26.050 1.00 90.38 254 ASP A N 1
ATOM 2017 C CA . ASP A 1 254 ? 12.367 -0.827 -27.007 1.00 90.38 254 ASP A CA 1
ATOM 2018 C C . ASP A 1 254 ? 12.229 -1.401 -28.410 1.00 90.38 254 ASP A C 1
ATOM 2020 O O . ASP A 1 254 ? 12.706 -0.778 -29.364 1.00 90.38 254 ASP A O 1
ATOM 2024 N N . ILE A 1 255 ? 11.492 -2.505 -28.568 1.00 91.56 255 ILE A N 1
ATOM 2025 C CA . ILE A 1 255 ? 11.175 -3.079 -29.876 1.00 91.56 255 ILE A CA 1
ATOM 2026 C C . ILE A 1 255 ? 10.506 -2.008 -30.753 1.00 91.56 255 ILE A C 1
ATOM 2028 O O . ILE A 1 255 ? 9.609 -1.261 -30.331 1.00 91.56 255 ILE A O 1
ATOM 2032 N N . ARG A 1 256 ? 10.995 -1.895 -31.990 1.00 89.50 256 ARG A N 1
ATOM 2033 C CA . ARG A 1 256 ? 10.458 -1.018 -33.033 1.00 89.50 256 ARG A CA 1
ATOM 2034 C C . ARG A 1 256 ? 9.963 -1.895 -34.170 1.00 89.50 256 ARG A C 1
ATOM 2036 O O . ARG A 1 256 ? 10.719 -2.704 -34.695 1.00 89.50 256 ARG A O 1
ATOM 2043 N N . PHE A 1 257 ? 8.700 -1.726 -34.529 1.00 91.75 257 PHE A N 1
ATOM 2044 C CA . PHE A 1 257 ? 8.108 -2.397 -35.677 1.00 91.75 257 PHE A CA 1
ATOM 2045 C C . PHE A 1 257 ? 8.328 -1.529 -36.913 1.00 91.75 257 PHE A C 1
ATOM 2047 O O . PHE A 1 257 ? 8.084 -0.322 -36.873 1.00 91.75 257 PHE A O 1
ATOM 2054 N N . THR A 1 258 ? 8.809 -2.135 -37.989 1.00 91.44 258 THR A N 1
ATOM 2055 C CA . THR A 1 258 ? 8.870 -1.514 -39.315 1.00 91.44 258 THR A CA 1
ATOM 2056 C C . THR A 1 258 ? 7.679 -1.996 -40.133 1.00 91.44 258 THR A C 1
ATOM 2058 O O . THR A 1 258 ? 7.266 -3.145 -39.980 1.00 91.44 258 THR A O 1
ATOM 2061 N N . ALA A 1 259 ? 7.120 -1.104 -40.951 1.00 72.25 259 ALA A N 1
ATOM 2062 C CA . ALA A 1 259 ? 6.071 -1.437 -41.912 1.00 72.25 259 ALA A CA 1
ATOM 2063 C C . ALA A 1 259 ? 6.632 -2.219 -43.106 1.00 72.25 259 ALA A C 1
ATOM 2065 O O . ALA A 1 259 ? 7.819 -1.991 -43.438 1.00 72.25 259 ALA A O 1
#